Protein AF-A0A6A5E2K7-F1 (afdb_monomer_lite)

pLDDT: mean 71.29, std 20.76, range [23.67, 93.12]

Secondary structure (DSSP, 8-state):
---GGGS-HHHHHHHHHHTTPPPPPHHHHHHHHHHHHHHHHHHHHHHHHHT------------------------S------TT-EEEETT---EEEEE-SSGGG--EEEETTEEEEEEPPSEE-SSEEEEEPPP--TT--EEEEEEEETTEEEEEEEEEEEPPPEEEEEEEEEETTEEEEEEEEE---------

Foldseek 3Di:
DDDPLPDDLVVVQVVCVVVVHDRDDPVRNVVVNVVCVVCVVVVVVVVVVVVDDDDDDDDDDDDDDDDDDDDPDVDPPDPPPPPAEAEEALQWFDKDKDFDAQFQQFQFKAKQQGRVDTWGWPDDDGTITITTTDHHDPVAQKIWMWTDGPPDIHTDGIYGYFHDWDFPDWDWDDDPPDITIDTDTHGDPPPPDDD

Radius of gyration: 23.16 Å; chains: 1; bounding box: 44×47×68 Å

Structure (mmCIF, N/CA/C/O backbone):
data_AF-A0A6A5E2K7-F1
#
_entry.id   AF-A0A6A5E2K7-F1
#
loop_
_atom_site.group_PDB
_atom_site.id
_atom_site.type_symbol
_atom_site.label_atom_id
_atom_site.label_alt_id
_atom_site.label_comp_id
_atom_site.label_asym_id
_atom_site.label_entity_id
_atom_site.label_seq_id
_atom_site.pdbx_PDB_ins_code
_atom_site.Cartn_x
_atom_site.Cartn_y
_atom_site.Cartn_z
_atom_site.occupancy
_atom_site.B_iso_or_equiv
_atom_site.auth_seq_id
_atom_site.auth_comp_id
_atom_site.auth_asym_id
_atom_site.auth_atom_id
_atom_site.pdbx_PDB_model_num
ATOM 1 N N . MET A 1 1 ? -5.399 11.199 -29.918 1.00 39.41 1 MET A N 1
ATOM 2 C CA . MET A 1 1 ? -4.634 10.048 -30.450 1.00 39.41 1 MET A CA 1
ATOM 3 C C . MET A 1 1 ? -5.220 8.779 -29.854 1.00 39.41 1 MET A C 1
ATOM 5 O O . MET A 1 1 ? -5.421 8.764 -28.648 1.00 39.41 1 MET A O 1
ATOM 9 N N . LYS A 1 2 ? -5.536 7.756 -30.659 1.00 43.78 2 LYS A N 1
ATOM 10 C CA . LYS A 1 2 ? -5.924 6.441 -30.116 1.00 43.78 2 LYS A CA 1
ATOM 11 C C . LYS A 1 2 ? -4.685 5.774 -29.514 1.00 43.78 2 LYS A C 1
ATOM 13 O O . LYS A 1 2 ? -3.623 5.817 -30.135 1.00 43.78 2 LYS A O 1
ATOM 18 N N . ARG A 1 3 ? -4.799 5.221 -28.303 1.00 60.22 3 ARG A N 1
ATOM 19 C CA . ARG A 1 3 ? -3.687 4.522 -27.637 1.00 60.22 3 ARG A CA 1
ATOM 20 C C . ARG A 1 3 ? -3.415 3.202 -28.364 1.00 60.22 3 ARG A C 1
ATOM 22 O O . ARG A 1 3 ? -4.346 2.579 -28.858 1.00 60.22 3 ARG A O 1
ATOM 29 N N . ILE A 1 4 ? -2.153 2.768 -28.415 1.00 62.78 4 ILE A N 1
ATOM 30 C CA . ILE A 1 4 ? -1.720 1.536 -29.110 1.00 62.78 4 ILE A CA 1
ATOM 31 C C . ILE A 1 4 ? -2.549 0.302 -28.707 1.00 62.78 4 ILE A C 1
ATOM 33 O O . ILE A 1 4 ? -2.838 -0.542 -29.547 1.00 62.78 4 ILE A O 1
ATOM 37 N N . ALA A 1 5 ? -3.010 0.247 -27.454 1.00 59.53 5 ALA A N 1
ATOM 38 C CA . ALA A 1 5 ? -3.852 -0.828 -26.924 1.00 59.53 5 ALA A CA 1
ATOM 39 C C . ALA A 1 5 ? -5.283 -0.883 -27.503 1.00 59.53 5 ALA A C 1
ATOM 41 O O . ALA A 1 5 ? -6.001 -1.840 -27.241 1.00 59.53 5 ALA A O 1
ATOM 42 N N . GLU A 1 6 ? -5.721 0.137 -28.245 1.00 67.56 6 GLU A N 1
ATOM 43 C CA . GLU A 1 6 ? -7.072 0.236 -28.820 1.00 67.56 6 GLU A CA 1
ATOM 44 C C . GLU A 1 6 ? -7.086 0.018 -30.343 1.00 67.56 6 G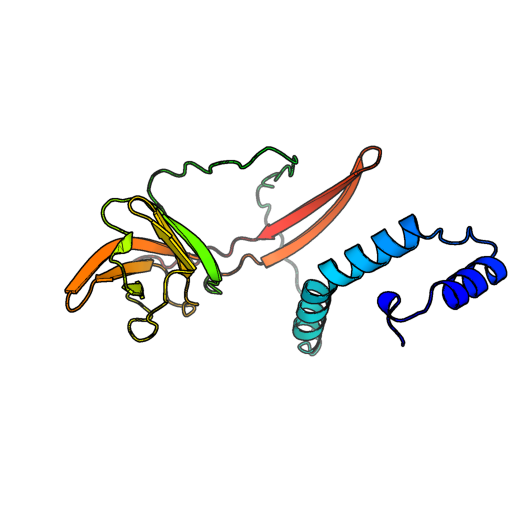LU A C 1
ATOM 46 O O . GLU A 1 6 ? -8.149 0.058 -30.964 1.00 67.56 6 GLU A O 1
ATOM 51 N N . ILE A 1 7 ? -5.918 -0.188 -30.964 1.00 76.56 7 ILE A N 1
ATOM 52 C CA . ILE A 1 7 ? -5.794 -0.396 -32.410 1.00 76.56 7 ILE A CA 1
ATOM 53 C C . ILE A 1 7 ? -5.827 -1.907 -32.691 1.00 76.56 7 ILE A C 1
ATOM 55 O O . ILE A 1 7 ? -4.983 -2.645 -32.168 1.00 76.56 7 ILE A O 1
ATOM 59 N N . PRO A 1 8 ? -6.773 -2.402 -33.511 1.00 79.25 8 PRO A N 1
ATOM 60 C CA . PRO A 1 8 ? -6.835 -3.817 -33.849 1.00 79.25 8 PRO A CA 1
ATOM 61 C C . PRO A 1 8 ? -5.575 -4.251 -34.610 1.00 79.25 8 PRO A C 1
ATOM 63 O O . PRO A 1 8 ? -5.049 -3.514 -35.449 1.00 79.25 8 PRO A O 1
ATOM 66 N N . MET A 1 9 ? -5.096 -5.470 -34.338 1.00 80.50 9 MET A N 1
ATOM 67 C CA . MET A 1 9 ? -3.840 -6.005 -34.890 1.00 80.50 9 MET A CA 1
ATOM 68 C C . MET A 1 9 ? -3.749 -5.878 -36.421 1.00 80.50 9 MET A C 1
ATOM 70 O O . MET A 1 9 ? -2.678 -5.596 -36.954 1.00 80.50 9 MET A O 1
ATOM 74 N N . SER A 1 10 ? -4.867 -6.031 -37.136 1.00 81.88 10 SER A N 1
ATOM 75 C CA . SER A 1 10 ? -4.940 -5.880 -38.595 1.00 81.88 10 SER A CA 1
ATOM 76 C C . SER A 1 10 ? -4.569 -4.474 -39.075 1.00 81.88 10 SER A C 1
ATOM 78 O O . SER A 1 10 ? -3.850 -4.332 -40.064 1.00 81.88 10 SER A O 1
ATOM 80 N N . GLU A 1 11 ? -5.008 -3.427 -38.374 1.00 85.06 11 GLU A N 1
ATOM 81 C CA . GLU A 1 11 ? -4.654 -2.039 -38.693 1.00 85.06 11 GLU A CA 1
ATOM 82 C C . GLU A 1 11 ? -3.186 -1.760 -38.362 1.00 85.06 11 GLU A C 1
ATOM 84 O O . GLU A 1 11 ? -2.474 -1.139 -39.154 1.00 85.06 11 GLU A O 1
ATOM 89 N N . MET A 1 12 ? -2.701 -2.288 -37.238 1.00 81.12 12 MET A N 1
ATOM 90 C CA . MET A 1 12 ? -1.312 -2.112 -36.821 1.00 81.12 12 MET A CA 1
ATOM 91 C C . MET A 1 12 ? -0.338 -2.815 -37.777 1.00 81.12 12 MET A C 1
ATOM 93 O O . MET A 1 12 ? 0.629 -2.207 -38.225 1.00 81.12 12 MET A O 1
ATOM 97 N N . ASN A 1 13 ? -0.650 -4.038 -38.210 1.00 83.62 13 ASN A N 1
ATOM 98 C CA . ASN A 1 13 ? 0.135 -4.762 -39.212 1.00 83.62 13 ASN A CA 1
ATOM 99 C C . ASN A 1 13 ? 0.050 -4.126 -40.609 1.00 83.62 13 ASN A C 1
ATOM 101 O O . ASN A 1 13 ? 1.020 -4.161 -41.370 1.00 83.62 13 ASN A O 1
ATOM 105 N N . THR A 1 14 ? -1.066 -3.467 -40.936 1.00 87.75 14 THR A N 1
ATOM 106 C CA . THR A 1 14 ? -1.177 -2.659 -42.162 1.00 87.75 14 THR A CA 1
ATOM 107 C C . THR A 1 14 ? -0.205 -1.475 -42.130 1.00 87.75 14 THR A C 1
ATOM 109 O O . THR A 1 14 ? 0.454 -1.186 -43.133 1.00 87.75 14 THR A O 1
ATOM 112 N N . LEU A 1 15 ? -0.060 -0.811 -40.978 1.00 84.62 15 LEU A N 1
ATOM 113 C CA . LEU A 1 15 ? 0.938 0.244 -40.783 1.00 84.62 15 LEU A CA 1
ATOM 114 C C . LEU A 1 15 ? 2.364 -0.314 -40.824 1.00 84.62 15 LEU A C 1
ATOM 116 O O . LEU A 1 15 ? 3.206 0.262 -41.509 1.00 84.62 15 LEU A O 1
ATOM 120 N N . CYS A 1 16 ? 2.622 -1.455 -40.179 1.00 81.81 16 CYS A N 1
ATOM 121 C CA . CYS A 1 16 ? 3.925 -2.123 -40.220 1.00 81.81 16 CYS A CA 1
ATOM 122 C C . CYS A 1 16 ? 4.366 -2.416 -41.657 1.00 81.81 16 CYS A C 1
ATOM 124 O O . CYS A 1 16 ? 5.487 -2.095 -42.042 1.00 81.81 16 CYS A O 1
ATOM 126 N N . THR A 1 17 ? 3.450 -2.932 -42.477 1.00 87.25 17 THR A N 1
ATOM 127 C CA . THR A 1 17 ? 3.715 -3.234 -43.889 1.00 87.25 17 THR A CA 1
ATOM 128 C C . THR A 1 17 ? 4.012 -1.966 -44.696 1.00 87.25 17 THR A C 1
ATOM 130 O O . THR A 1 17 ? 4.948 -1.954 -45.490 1.00 87.25 17 THR A O 1
ATOM 133 N N . LYS A 1 18 ? 3.275 -0.868 -44.463 1.00 87.75 18 LYS A N 1
ATOM 134 C CA . LYS A 1 18 ? 3.538 0.435 -45.110 1.00 87.75 18 LYS A CA 1
ATOM 135 C C . LYS A 1 18 ? 4.871 1.057 -44.697 1.00 87.75 18 LYS A C 1
ATOM 137 O O . LYS A 1 18 ? 5.479 1.762 -45.494 1.00 87.75 18 LYS A O 1
ATOM 142 N N . LEU A 1 19 ? 5.303 0.811 -43.464 1.00 87.31 19 LEU A N 1
ATOM 143 C CA . LEU A 1 19 ? 6.558 1.314 -42.905 1.00 87.31 19 LEU A CA 1
ATOM 144 C C . LEU A 1 19 ? 7.743 0.364 -43.152 1.00 87.31 19 LEU A C 1
ATOM 146 O O . LEU A 1 19 ? 8.859 0.676 -42.750 1.00 87.31 19 LEU A O 1
ATOM 150 N N . GLY A 1 20 ? 7.518 -0.783 -43.806 1.00 86.69 20 GLY A N 1
ATOM 151 C CA . GLY A 1 20 ? 8.557 -1.775 -44.095 1.00 86.69 20 GLY A CA 1
ATOM 152 C C . GLY A 1 20 ? 9.094 -2.504 -42.858 1.00 86.69 20 GLY A C 1
ATOM 153 O O . GLY A 1 20 ? 10.187 -3.062 -42.904 1.00 86.69 20 GLY A O 1
ATOM 154 N N . VAL A 1 21 ? 8.349 -2.502 -41.751 1.00 85.06 21 VAL A N 1
ATOM 155 C CA . VAL A 1 21 ? 8.733 -3.161 -40.496 1.00 85.06 21 VAL A CA 1
ATOM 156 C C . VAL A 1 21 ? 7.972 -4.470 -40.303 1.00 85.06 21 VAL A C 1
ATOM 158 O O . VAL A 1 21 ? 6.890 -4.690 -40.850 1.00 85.06 21 VAL A O 1
ATOM 161 N N . LYS A 1 22 ? 8.561 -5.375 -39.519 1.00 87.38 22 LYS A N 1
ATOM 162 C CA . LYS A 1 22 ? 8.014 -6.711 -39.273 1.00 87.38 22 LYS A CA 1
ATOM 163 C C . LYS A 1 22 ? 6.642 -6.617 -38.594 1.00 87.38 22 LYS A C 1
ATOM 165 O O . LYS A 1 22 ? 6.483 -5.895 -37.616 1.00 87.38 22 LYS A O 1
ATOM 170 N N . CYS A 1 23 ? 5.667 -7.351 -39.125 1.00 85.69 23 CYS A N 1
ATOM 171 C CA . CYS A 1 23 ? 4.321 -7.422 -38.561 1.00 85.69 23 CYS A CA 1
ATOM 172 C C . CYS A 1 23 ? 4.299 -8.236 -37.263 1.00 85.69 23 CYS A C 1
ATOM 174 O O . CYS A 1 23 ? 5.037 -9.216 -37.127 1.00 85.69 23 CYS A O 1
ATOM 176 N N . PHE A 1 24 ? 3.405 -7.848 -36.359 1.00 82.44 24 PHE A N 1
ATOM 177 C CA . PHE A 1 24 ? 3.136 -8.525 -35.100 1.00 82.44 24 PHE A CA 1
ATOM 178 C C . PHE A 1 24 ? 2.411 -9.851 -35.335 1.00 82.44 24 PHE A C 1
ATOM 180 O O . PHE A 1 24 ? 1.454 -9.928 -36.113 1.00 82.44 24 PHE A O 1
ATOM 187 N N . LYS A 1 25 ? 2.858 -10.890 -34.633 1.00 86.81 25 LYS A N 1
ATOM 188 C CA . LYS A 1 25 ? 2.177 -12.183 -34.505 1.00 86.81 25 LYS A CA 1
ATOM 189 C C . LYS A 1 25 ? 1.221 -12.169 -33.313 1.00 86.81 25 LYS A C 1
ATOM 191 O O . LYS A 1 25 ? 1.413 -11.384 -32.388 1.00 86.81 25 LYS A O 1
ATOM 196 N N . ASP A 1 26 ? 0.27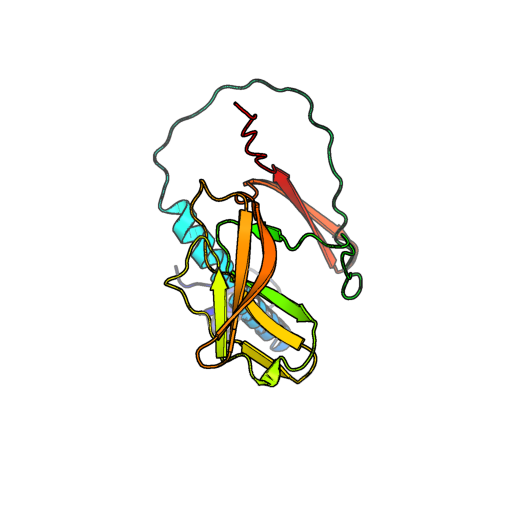8 -13.111 -33.266 1.00 80.50 26 ASP A N 1
ATOM 197 C CA . ASP A 1 26 ? -0.725 -13.192 -32.188 1.00 80.50 26 ASP A CA 1
ATOM 198 C C . ASP A 1 26 ? -0.106 -13.177 -30.782 1.00 80.50 26 ASP A C 1
ATOM 200 O O . ASP A 1 26 ? -0.560 -12.444 -29.910 1.00 80.50 26 ASP A O 1
ATOM 204 N N . LYS A 1 27 ? 0.990 -13.920 -30.567 1.00 76.56 27 LYS A N 1
ATOM 205 C CA . LYS A 1 27 ? 1.699 -13.930 -29.274 1.00 76.56 27 LYS A CA 1
ATOM 206 C C . LYS A 1 27 ? 2.321 -12.574 -28.929 1.00 76.56 27 LYS A C 1
ATOM 208 O O . LYS A 1 27 ? 2.236 -12.143 -27.789 1.00 76.56 27 LYS A O 1
ATOM 213 N N . GLU A 1 28 ? 2.934 -11.900 -29.900 1.00 80.94 28 GLU A N 1
ATOM 214 C CA . GLU A 1 28 ? 3.582 -10.594 -29.699 1.00 80.94 28 GLU A CA 1
ATOM 215 C C . GLU A 1 28 ? 2.537 -9.502 -29.430 1.00 80.94 28 GLU A C 1
ATOM 217 O O . GLU A 1 28 ? 2.739 -8.641 -28.576 1.00 80.94 28 GLU A O 1
ATOM 222 N N . TYR A 1 29 ? 1.391 -9.575 -30.113 1.00 79.19 29 TYR A N 1
ATOM 223 C CA . TYR A 1 29 ? 0.254 -8.691 -29.875 1.00 79.19 29 TYR A CA 1
ATOM 224 C C . TYR A 1 29 ? -0.369 -8.922 -28.493 1.00 79.19 29 TYR A C 1
ATOM 226 O O . TYR A 1 29 ? -0.676 -7.959 -27.793 1.00 79.19 29 TYR A O 1
ATOM 234 N N . GLN A 1 30 ? -0.486 -10.183 -28.063 1.00 77.62 30 GLN A N 1
ATOM 235 C CA . GLN A 1 30 ? -0.972 -10.534 -26.730 1.00 77.62 30 GLN A CA 1
ATOM 236 C C . GLN A 1 30 ? -0.056 -9.981 -25.628 1.00 77.62 30 GLN A C 1
ATOM 238 O O . GLN A 1 30 ? -0.541 -9.333 -24.701 1.00 77.62 30 GLN A O 1
ATOM 243 N N . PHE A 1 31 ? 1.264 -10.144 -25.770 1.00 78.69 31 PHE A N 1
ATOM 244 C CA . PHE A 1 31 ? 2.236 -9.555 -24.844 1.00 78.69 31 PHE A CA 1
ATOM 245 C C . PHE A 1 31 ? 2.141 -8.030 -24.795 1.00 78.69 31 PHE A C 1
ATOM 247 O O . PHE A 1 31 ? 2.141 -7.447 -23.714 1.00 78.69 31 PHE A O 1
ATOM 254 N N . LEU A 1 32 ? 2.023 -7.371 -25.951 1.00 77.88 32 LEU A N 1
ATOM 255 C CA . LEU A 1 32 ? 1.864 -5.919 -26.016 1.00 77.88 32 LEU A CA 1
ATOM 256 C C . LEU A 1 32 ? 0.579 -5.464 -25.310 1.00 77.88 32 LEU A C 1
ATOM 258 O O . LEU A 1 32 ? 0.584 -4.468 -24.589 1.00 77.88 32 LEU A O 1
ATOM 262 N N . HIS A 1 33 ? -0.516 -6.204 -25.483 1.00 74.00 33 HIS A N 1
ATOM 263 C CA . HIS A 1 33 ? -1.791 -5.909 -24.841 1.00 74.00 33 HIS A CA 1
ATOM 264 C C . HIS A 1 33 ? -1.721 -6.070 -23.314 1.00 74.00 33 HIS A C 1
ATOM 266 O O . HIS A 1 33 ? -2.202 -5.204 -22.576 1.00 74.00 33 HIS A O 1
ATOM 272 N N . GLU A 1 34 ? -1.092 -7.139 -22.824 1.00 76.50 34 GLU A N 1
ATOM 273 C CA . GLU A 1 34 ? -0.866 -7.367 -21.392 1.00 76.50 34 GLU A CA 1
ATOM 274 C C . GLU A 1 34 ? 0.056 -6.305 -20.792 1.00 76.50 34 GLU A C 1
ATOM 276 O O . GLU A 1 34 ? -0.289 -5.705 -19.775 1.00 76.50 34 GLU A O 1
ATOM 281 N N . TYR A 1 35 ? 1.154 -5.977 -21.475 1.00 74.44 35 TYR A N 1
ATOM 282 C CA . TYR A 1 35 ? 2.069 -4.909 -21.080 1.00 74.44 35 TYR A CA 1
ATOM 283 C C . TYR A 1 35 ? 1.354 -3.556 -20.986 1.00 74.44 35 TYR A C 1
ATOM 285 O O . TYR A 1 35 ? 1.428 -2.876 -19.964 1.00 74.44 35 TYR A O 1
ATOM 293 N N . CYS A 1 36 ? 0.584 -3.170 -22.008 1.00 71.50 36 CYS A N 1
ATOM 294 C CA . CYS A 1 36 ? -0.194 -1.933 -21.967 1.00 71.50 36 CYS A CA 1
ATOM 295 C C . CYS A 1 36 ? -1.257 -1.950 -20.861 1.00 71.50 36 CYS A C 1
ATOM 297 O O . CYS A 1 36 ? -1.554 -0.905 -20.287 1.00 71.50 36 CYS A O 1
ATOM 299 N N . THR A 1 37 ? -1.832 -3.111 -20.548 1.00 73.88 37 THR A N 1
ATOM 300 C CA . THR A 1 37 ? -2.814 -3.253 -19.466 1.00 73.88 37 THR A CA 1
ATOM 301 C C . THR A 1 37 ? -2.161 -3.095 -18.096 1.00 73.88 37 THR A C 1
ATOM 303 O O . THR A 1 37 ? -2.695 -2.372 -17.257 1.00 73.88 37 THR A O 1
ATOM 306 N N . ALA A 1 38 ? -0.981 -3.682 -17.899 1.00 70.62 38 ALA A N 1
ATOM 307 C CA . ALA A 1 38 ? -0.192 -3.542 -16.681 1.00 70.62 38 ALA A CA 1
ATOM 308 C C . ALA A 1 38 ? 0.343 -2.113 -16.486 1.00 70.62 38 ALA A C 1
ATOM 310 O O . ALA A 1 38 ? 0.413 -1.632 -15.360 1.00 70.62 38 ALA A O 1
ATOM 311 N N . MET A 1 39 ? 0.665 -1.408 -17.577 1.00 73.75 39 MET A N 1
ATOM 312 C CA . MET A 1 39 ? 1.204 -0.041 -17.542 1.00 73.75 39 MET A CA 1
ATOM 313 C C . MET A 1 39 ? 0.135 1.059 -17.434 1.00 73.75 39 MET A C 1
ATOM 315 O O . MET A 1 39 ? 0.457 2.183 -17.050 1.00 73.75 39 MET A O 1
ATOM 319 N N . LYS A 1 40 ? -1.143 0.767 -17.721 1.00 70.38 40 LYS A N 1
ATOM 320 C CA . LYS A 1 40 ? -2.257 1.737 -17.630 1.00 70.38 40 LYS A CA 1
ATOM 321 C C . LYS A 1 40 ? -2.331 2.506 -16.297 1.00 70.38 40 LYS A C 1
ATOM 323 O O . LYS A 1 40 ? -2.534 3.719 -16.360 1.00 70.38 40 LYS A O 1
ATOM 328 N N . PRO A 1 41 ? -2.170 1.877 -15.115 1.00 65.94 41 PRO A N 1
ATOM 329 C CA . PRO A 1 41 ? -2.197 2.584 -13.834 1.00 65.94 41 PRO A CA 1
ATOM 330 C C . PRO A 1 41 ? -1.046 3.587 -13.693 1.00 65.94 41 PRO A C 1
ATOM 332 O O . PRO A 1 41 ? -1.257 4.694 -13.206 1.00 65.94 41 PRO A O 1
ATOM 335 N N . LEU A 1 42 ? 0.150 3.229 -14.176 1.00 61.03 42 LEU A N 1
ATOM 336 C CA . LEU A 1 42 ? 1.332 4.094 -14.146 1.00 61.03 42 LEU A CA 1
ATOM 337 C C . LEU A 1 42 ? 1.182 5.285 -15.096 1.00 61.03 42 LEU A C 1
ATOM 339 O O . LEU A 1 42 ? 1.509 6.407 -14.725 1.00 61.03 42 LEU A O 1
ATOM 343 N N . THR A 1 43 ? 0.630 5.076 -16.295 1.00 62.31 43 THR A N 1
ATOM 344 C CA . THR A 1 43 ? 0.331 6.180 -17.223 1.00 62.31 43 THR A CA 1
ATOM 345 C C . THR A 1 43 ? -0.737 7.118 -16.661 1.00 62.31 43 THR A C 1
ATOM 347 O O . THR A 1 43 ? -0.591 8.329 -16.766 1.00 62.31 43 THR A O 1
ATOM 350 N N . ALA A 1 44 ? -1.781 6.583 -16.019 1.00 66.69 44 ALA A N 1
ATOM 351 C CA . ALA A 1 44 ? -2.808 7.401 -15.375 1.00 66.69 44 ALA A CA 1
ATOM 352 C C . ALA A 1 44 ? -2.239 8.231 -14.212 1.00 66.69 44 ALA A C 1
ATOM 354 O O . ALA A 1 44 ? -2.585 9.400 -14.069 1.00 66.69 44 ALA A O 1
ATOM 355 N N . ALA A 1 45 ? -1.340 7.652 -13.412 1.00 56.72 45 ALA A N 1
ATOM 356 C CA . ALA A 1 45 ? -0.625 8.386 -12.374 1.00 56.72 45 ALA A CA 1
ATOM 357 C C . ALA A 1 45 ? 0.253 9.499 -12.972 1.00 56.72 45 ALA A C 1
ATOM 359 O O . ALA A 1 45 ? 0.236 10.622 -12.475 1.00 56.72 45 ALA A O 1
ATOM 360 N N . LEU A 1 46 ? 0.958 9.221 -14.073 1.00 58.88 46 LEU A N 1
ATOM 361 C CA . LEU A 1 46 ? 1.800 10.205 -14.753 1.00 58.88 46 LEU A CA 1
ATOM 362 C C . LEU A 1 46 ? 0.985 11.378 -15.324 1.00 58.88 46 LEU A C 1
ATOM 364 O O . LEU A 1 46 ? 1.382 12.523 -15.141 1.00 58.88 46 LEU A O 1
ATOM 368 N N . ASP A 1 47 ? -0.174 11.114 -15.936 1.00 54.84 47 ASP A N 1
ATOM 369 C CA . ASP A 1 47 ? -1.079 12.156 -16.447 1.00 54.84 47 ASP A CA 1
ATOM 370 C C . ASP A 1 47 ? -1.608 13.060 -15.313 1.00 54.84 47 ASP A C 1
ATOM 372 O O . ASP A 1 47 ? -1.714 14.276 -15.481 1.00 54.84 47 ASP A O 1
ATOM 376 N N . ILE A 1 48 ? -1.899 12.493 -14.134 1.00 63.84 48 ILE A N 1
ATOM 377 C CA . ILE A 1 48 ? -2.332 13.254 -12.947 1.00 63.84 48 ILE A CA 1
ATOM 378 C C . ILE A 1 48 ? -1.205 14.159 -12.434 1.00 63.84 48 ILE A C 1
ATOM 380 O O . ILE A 1 48 ? -1.458 15.308 -12.070 1.00 63.84 48 ILE A O 1
ATOM 384 N N . LEU A 1 49 ? 0.035 13.663 -12.436 1.00 49.38 49 LEU A N 1
ATOM 385 C CA . LEU A 1 49 ? 1.215 14.420 -12.009 1.00 49.38 49 LEU A CA 1
ATOM 386 C C . LEU A 1 49 ? 1.590 15.517 -13.018 1.00 49.38 49 LEU A C 1
ATOM 388 O O . LEU A 1 49 ? 1.988 16.611 -12.629 1.00 49.38 49 LEU A O 1
ATOM 392 N N . GLN A 1 50 ? 1.420 15.260 -14.316 1.00 49.62 50 GLN A N 1
ATOM 393 C CA . GLN A 1 50 ? 1.742 16.214 -15.381 1.00 49.62 50 GLN A CA 1
ATOM 394 C C . GLN A 1 50 ? 0.665 17.289 -15.589 1.00 49.62 50 GLN A C 1
ATOM 396 O O . GLN A 1 50 ? 0.970 18.359 -16.115 1.00 49.62 50 GLN A O 1
ATOM 401 N N . ALA A 1 51 ? -0.569 17.067 -15.126 1.00 45.94 51 ALA A N 1
ATOM 402 C CA . ALA A 1 51 ? -1.624 18.083 -15.124 1.00 45.94 51 ALA A CA 1
ATOM 403 C C . ALA A 1 51 ? -1.365 19.253 -14.144 1.00 45.94 51 ALA A C 1
ATOM 405 O O . ALA A 1 51 ? -2.125 20.222 -14.142 1.00 45.94 51 ALA A O 1
ATOM 406 N N . GLN A 1 52 ? -0.298 19.201 -13.336 1.00 43.88 52 GLN A N 1
ATOM 407 C CA . GLN A 1 52 ? 0.091 20.263 -12.405 1.00 43.88 52 GLN A CA 1
ATOM 408 C C . GLN A 1 52 ? 1.532 20.725 -12.648 1.00 43.88 52 GLN A C 1
ATOM 410 O O . GLN A 1 52 ? 2.452 20.373 -11.919 1.00 43.88 52 GLN A O 1
ATOM 415 N N . SER A 1 53 ? 1.749 21.568 -13.655 1.00 33.38 53 SER A N 1
ATOM 416 C CA . SER A 1 53 ? 2.910 22.464 -13.633 1.00 33.38 53 SER A CA 1
ATOM 417 C C . SER A 1 53 ? 2.625 23.769 -14.378 1.00 33.38 53 SER A C 1
ATOM 419 O O . SER A 1 53 ? 2.369 23.757 -15.581 1.00 33.38 53 SER A O 1
ATOM 421 N N . PRO A 1 54 ? 2.701 24.926 -13.699 1.00 36.59 54 PRO A N 1
ATOM 422 C CA . PRO A 1 54 ? 3.179 26.148 -14.303 1.00 36.59 54 PRO A CA 1
ATOM 423 C C . PRO A 1 54 ? 4.693 26.277 -14.086 1.00 36.59 54 PRO A C 1
ATOM 425 O O . PRO A 1 54 ? 5.228 26.080 -12.999 1.00 36.59 54 PRO A O 1
ATOM 428 N N . THR A 1 55 ? 5.344 26.630 -15.184 1.00 38.81 55 THR A N 1
ATOM 429 C CA . THR A 1 55 ? 6.743 26.979 -15.426 1.00 38.81 55 THR A CA 1
ATOM 430 C C . THR A 1 55 ? 7.418 27.845 -14.351 1.00 38.81 55 THR A C 1
ATOM 432 O O . THR A 1 55 ? 6.949 28.947 -14.078 1.00 38.81 55 THR A O 1
ATOM 435 N N . SER A 1 56 ? 8.613 27.447 -13.896 1.00 33.00 56 SER A N 1
ATOM 436 C CA . SER A 1 56 ? 9.775 28.342 -13.718 1.00 33.00 56 SER A CA 1
ATOM 437 C C . SER A 1 56 ? 11.064 27.560 -13.405 1.00 33.00 56 SER A C 1
ATOM 439 O O . SER A 1 56 ? 11.046 26.476 -12.835 1.00 33.00 56 SER A O 1
ATOM 441 N N . VAL A 1 57 ? 12.185 28.103 -13.881 1.00 32.66 57 VAL A N 1
ATOM 442 C CA . VAL A 1 57 ? 13.540 27.515 -13.974 1.00 32.66 57 VAL A CA 1
ATOM 443 C C . VAL A 1 57 ? 14.504 28.313 -13.047 1.00 32.66 57 VAL A C 1
ATOM 445 O O . VAL A 1 57 ? 14.080 29.336 -12.513 1.00 32.66 57 VAL A O 1
ATOM 448 N N . PRO A 1 58 ? 15.818 28.001 -12.963 1.00 48.34 58 PRO A N 1
ATOM 449 C CA . PRO A 1 58 ? 16.526 27.153 -11.987 1.00 48.34 58 PRO A CA 1
ATOM 450 C C . PRO A 1 58 ? 17.423 27.954 -11.001 1.00 48.34 58 PRO A C 1
ATOM 452 O O . PRO A 1 58 ? 17.636 29.143 -11.206 1.00 48.34 58 PRO A O 1
ATOM 455 N N . THR A 1 59 ? 18.069 27.317 -10.008 1.00 23.67 59 THR A N 1
ATOM 456 C CA . THR A 1 59 ? 19.472 27.627 -9.613 1.00 23.67 59 THR A CA 1
ATOM 457 C C . THR A 1 59 ? 20.099 26.482 -8.809 1.00 23.67 59 THR A C 1
ATOM 459 O O . THR A 1 59 ? 19.534 25.965 -7.854 1.00 23.67 59 THR A O 1
ATOM 462 N N . THR A 1 60 ? 21.299 26.128 -9.256 1.00 36.19 60 THR A N 1
ATOM 463 C CA . THR A 1 60 ? 22.256 25.123 -8.794 1.00 36.19 60 THR A CA 1
ATOM 464 C C . THR A 1 60 ? 22.880 25.440 -7.430 1.00 36.19 60 THR A C 1
ATOM 466 O O . THR A 1 60 ? 23.373 26.547 -7.234 1.00 36.19 60 THR A O 1
ATOM 469 N N . SER A 1 61 ? 23.059 24.430 -6.577 1.00 26.94 61 SER A N 1
ATOM 470 C CA . SER A 1 61 ? 24.327 24.222 -5.860 1.00 26.94 61 SER A CA 1
ATOM 471 C C . SER A 1 61 ? 24.462 22.755 -5.451 1.00 26.94 61 SER A C 1
ATOM 473 O O . SER A 1 61 ? 23.637 22.189 -4.743 1.00 26.94 61 SER A O 1
ATOM 475 N N . ALA A 1 62 ? 25.503 22.122 -5.985 1.00 34.06 62 ALA A N 1
ATOM 476 C CA . ALA A 1 62 ? 25.855 20.741 -5.721 1.00 34.06 62 ALA A CA 1
ATOM 477 C C . ALA A 1 62 ? 26.545 20.618 -4.358 1.00 34.06 62 ALA A C 1
ATOM 479 O O . ALA A 1 62 ? 27.493 21.353 -4.078 1.00 34.06 62 ALA A O 1
ATOM 480 N N . SER A 1 63 ? 26.151 19.623 -3.569 1.00 32.78 63 SER A N 1
ATOM 481 C CA . SER A 1 63 ? 27.053 18.988 -2.614 1.00 32.78 63 SER A CA 1
ATOM 482 C C . SER A 1 63 ? 26.887 17.476 -2.700 1.00 32.78 63 SER A C 1
ATOM 484 O O . SER A 1 63 ? 25.794 16.936 -2.572 1.00 32.78 63 SER A O 1
ATOM 486 N N . GLN A 1 64 ? 28.021 16.855 -2.985 1.00 39.53 64 GLN A N 1
ATOM 487 C CA . GLN A 1 64 ? 28.338 15.444 -3.134 1.00 39.53 64 GLN A CA 1
ATOM 488 C C . GLN A 1 64 ? 27.632 14.560 -2.086 1.00 39.53 64 GLN A C 1
ATOM 490 O O . GLN A 1 64 ? 27.980 14.603 -0.910 1.00 39.53 64 GLN A O 1
ATOM 495 N N . GLY A 1 65 ? 26.639 13.783 -2.529 1.00 33.22 65 GLY A N 1
ATOM 496 C CA . GLY A 1 65 ? 25.939 12.769 -1.739 1.00 33.22 65 GLY A CA 1
ATOM 497 C C . GLY A 1 65 ? 26.298 11.372 -2.241 1.00 33.22 65 GLY A C 1
ATOM 498 O O . GLY A 1 65 ? 26.319 11.123 -3.445 1.00 33.22 65 GLY A O 1
ATOM 499 N N . GLU A 1 66 ? 26.651 10.508 -1.302 1.00 43.25 66 GLU A N 1
ATOM 500 C CA . GLU A 1 66 ? 27.014 9.101 -1.463 1.00 43.25 66 GLU A CA 1
ATOM 501 C C . GLU A 1 66 ? 25.945 8.341 -2.272 1.00 43.25 66 GLU A C 1
ATOM 503 O O . GLU A 1 66 ? 24.748 8.474 -2.026 1.00 43.25 66 GLU A O 1
ATOM 508 N N . MET A 1 67 ? 26.368 7.622 -3.315 1.00 34.25 67 MET A N 1
ATOM 509 C CA . MET A 1 67 ? 25.465 6.922 -4.231 1.00 34.25 67 MET A CA 1
ATOM 510 C C . MET A 1 67 ? 25.147 5.534 -3.668 1.00 34.25 67 MET A C 1
ATOM 512 O O . MET A 1 67 ? 25.957 4.622 -3.831 1.00 34.25 67 MET A O 1
ATOM 516 N N . ASP A 1 68 ? 23.973 5.350 -3.066 1.00 39.34 68 ASP A N 1
ATOM 517 C CA . ASP A 1 68 ? 23.503 4.008 -2.711 1.00 39.34 68 ASP A CA 1
ATOM 518 C C . ASP A 1 68 ? 23.058 3.249 -3.972 1.00 39.34 68 ASP A C 1
ATOM 520 O O . ASP A 1 68 ? 22.153 3.648 -4.713 1.00 39.34 68 ASP A O 1
ATOM 524 N N . PHE A 1 69 ? 23.763 2.154 -4.260 1.00 29.48 69 PHE A N 1
ATOM 525 C CA . PHE A 1 69 ? 23.552 1.307 -5.430 1.00 29.48 69 PHE A CA 1
ATOM 526 C C . PHE A 1 69 ? 22.488 0.248 -5.128 1.00 29.48 69 PHE A C 1
ATOM 528 O O . PHE A 1 69 ? 22.779 -0.773 -4.510 1.00 29.48 69 PHE A O 1
ATOM 535 N N . PHE A 1 70 ? 21.261 0.451 -5.611 1.00 34.78 70 PHE A N 1
ATOM 536 C CA . PHE A 1 70 ? 20.236 -0.592 -5.572 1.00 34.78 70 PHE A CA 1
ATOM 537 C C . PHE A 1 70 ? 20.364 -1.507 -6.799 1.00 34.78 70 PHE A C 1
ATOM 539 O O . PHE A 1 70 ? 20.129 -1.115 -7.951 1.00 34.78 70 PHE A O 1
ATOM 546 N N . THR A 1 71 ? 20.763 -2.755 -6.562 1.00 25.75 71 THR A N 1
ATOM 547 C CA . THR A 1 71 ? 20.704 -3.826 -7.561 1.00 25.75 71 THR A CA 1
ATOM 548 C C . THR A 1 71 ? 19.352 -4.505 -7.448 1.00 25.75 71 THR A C 1
ATOM 550 O O . THR A 1 71 ? 19.097 -5.209 -6.483 1.00 25.75 71 THR A O 1
ATOM 553 N N . PHE A 1 72 ? 18.479 -4.301 -8.433 1.00 31.88 72 PHE A N 1
ATOM 554 C CA . PHE A 1 72 ? 17.339 -5.190 -8.628 1.00 31.88 72 PHE A CA 1
ATOM 555 C C . PHE A 1 72 ? 17.834 -6.426 -9.372 1.00 31.88 72 PHE A C 1
ATOM 557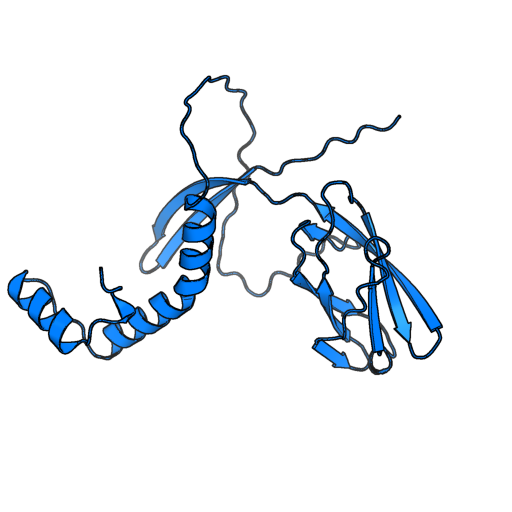 O O . PHE A 1 72 ? 17.879 -6.446 -10.603 1.00 31.88 72 PHE A O 1
ATOM 564 N N . GLU A 1 73 ? 18.270 -7.421 -8.611 1.00 29.09 73 GLU A N 1
ATOM 565 C CA . GLU A 1 73 ? 18.221 -8.802 -9.070 1.00 29.09 73 GLU A CA 1
ATOM 566 C C . GLU A 1 73 ? 16.795 -9.311 -8.823 1.00 29.09 73 GLU A C 1
ATOM 568 O O . GLU A 1 73 ? 16.146 -8.928 -7.847 1.00 29.09 73 GLU A O 1
ATOM 573 N N . ALA A 1 74 ? 16.260 -10.120 -9.738 1.00 35.09 74 ALA A N 1
ATOM 574 C CA . ALA A 1 74 ? 15.025 -10.855 -9.492 1.00 35.09 74 ALA A CA 1
ATOM 575 C C . ALA A 1 74 ? 15.335 -11.995 -8.506 1.00 35.09 74 ALA A C 1
ATOM 577 O O . ALA A 1 74 ? 15.404 -13.160 -8.887 1.00 35.09 74 ALA A O 1
ATOM 578 N N . GLU A 1 75 ? 15.601 -11.629 -7.256 1.00 36.34 75 GLU A N 1
ATOM 579 C CA . GLU A 1 75 ? 15.856 -12.543 -6.147 1.00 36.34 75 GLU A CA 1
ATOM 580 C C . GLU A 1 75 ? 14.518 -12.924 -5.478 1.00 36.34 75 GLU A C 1
ATOM 582 O O . GLU A 1 75 ? 13.553 -12.148 -5.501 1.00 36.34 75 GLU A O 1
ATOM 587 N N . PRO A 1 76 ? 14.402 -14.153 -4.949 1.00 31.89 76 PRO A N 1
ATOM 588 C CA . PRO A 1 76 ? 13.147 -14.703 -4.452 1.00 31.89 76 PRO A CA 1
ATOM 589 C C . PRO A 1 76 ? 12.745 -13.995 -3.157 1.00 31.89 76 PRO A C 1
ATOM 591 O O . PRO A 1 76 ? 13.590 -13.858 -2.288 1.00 31.89 76 PRO A O 1
ATOM 594 N N . GLU A 1 77 ? 11.474 -13.581 -3.038 1.00 37.44 77 GLU A N 1
ATOM 595 C CA . GLU A 1 77 ? 10.818 -13.048 -1.823 1.00 37.44 77 GLU A CA 1
ATOM 596 C C . GLU A 1 77 ? 11.780 -12.704 -0.667 1.00 37.44 77 GLU A C 1
ATOM 598 O O . GLU A 1 77 ? 11.827 -13.396 0.352 1.00 37.44 77 GLU A O 1
ATOM 603 N N . GLU A 1 78 ? 12.574 -11.641 -0.835 1.00 31.34 78 GLU A N 1
ATOM 604 C CA . GLU A 1 78 ? 13.482 -11.192 0.214 1.00 31.34 78 GLU A CA 1
ATOM 605 C C . GLU A 1 78 ? 12.650 -10.754 1.424 1.00 31.34 78 GLU A C 1
ATOM 607 O O . GLU A 1 78 ? 11.932 -9.748 1.426 1.00 31.34 78 GLU A O 1
ATOM 612 N N . THR A 1 79 ? 12.726 -11.570 2.471 1.00 34.66 79 THR A N 1
ATOM 613 C CA . THR A 1 79 ? 12.266 -11.231 3.810 1.00 34.66 79 THR A CA 1
ATOM 614 C C . THR A 1 79 ? 13.253 -10.210 4.360 1.00 34.66 79 THR A C 1
ATOM 616 O O . THR A 1 79 ? 14.302 -10.577 4.883 1.00 34.66 79 THR A O 1
ATOM 619 N N . TYR A 1 80 ? 12.944 -8.921 4.215 1.00 32.47 80 TYR A N 1
ATOM 620 C CA . TYR A 1 80 ? 13.704 -7.860 4.871 1.00 32.47 80 TYR A CA 1
ATOM 621 C C . TYR A 1 80 ? 13.565 -7.995 6.394 1.00 32.47 80 TYR A C 1
ATOM 623 O O . TYR A 1 80 ? 12.605 -7.510 6.994 1.00 32.47 80 TYR A O 1
ATOM 631 N N . SER A 1 81 ? 14.534 -8.655 7.024 1.00 28.55 81 SER A N 1
ATOM 632 C CA . SER A 1 81 ? 14.713 -8.662 8.475 1.00 28.55 81 SER A CA 1
ATOM 633 C C . SER A 1 81 ? 15.369 -7.351 8.920 1.00 28.55 81 SER A C 1
ATOM 635 O O . SER A 1 81 ? 16.563 -7.301 9.198 1.00 28.55 81 SER A O 1
ATOM 637 N N . ALA A 1 82 ? 14.576 -6.280 8.990 1.00 32.38 82 ALA A N 1
ATOM 638 C CA . ALA A 1 82 ? 14.776 -5.231 9.987 1.00 32.38 82 ALA A CA 1
ATOM 639 C C . ALA A 1 82 ? 13.904 -5.627 11.180 1.00 32.38 82 ALA A C 1
ATOM 641 O O . ALA A 1 82 ? 12.694 -5.407 11.202 1.00 32.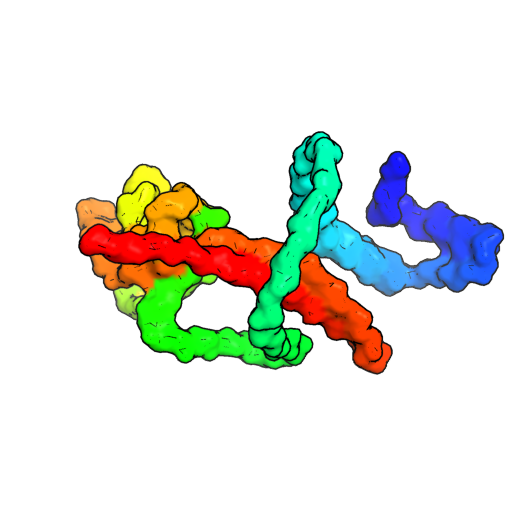38 82 ALA A O 1
ATOM 642 N N . GLU A 1 83 ? 14.496 -6.359 12.111 1.00 37.41 83 GLU A N 1
ATOM 643 C CA . GLU A 1 83 ? 13.790 -6.936 13.245 1.00 37.41 83 GLU A CA 1
ATOM 644 C C . GLU A 1 83 ? 13.131 -5.802 14.062 1.00 37.41 83 GLU A C 1
ATOM 646 O O . GLU A 1 83 ? 13.820 -4.979 14.656 1.00 37.41 83 GLU A O 1
ATOM 651 N N . ASN A 1 84 ? 11.790 -5.775 14.062 1.00 47.59 84 ASN A N 1
ATOM 652 C CA . ASN A 1 84 ? 10.859 -4.965 14.872 1.00 47.59 84 ASN A CA 1
ATOM 653 C C . ASN A 1 84 ? 10.336 -3.601 14.383 1.00 47.59 84 ASN A C 1
ATOM 655 O O . ASN A 1 84 ? 9.438 -3.081 15.048 1.00 47.59 84 ASN A O 1
ATOM 659 N N . GLU A 1 85 ? 10.747 -3.044 13.242 1.00 53.97 85 GLU A N 1
ATOM 660 C CA . GLU A 1 85 ? 10.171 -1.767 12.771 1.00 53.97 85 GLU A CA 1
ATOM 661 C C . GLU A 1 85 ? 9.309 -1.944 11.520 1.00 53.97 85 GLU A C 1
ATOM 663 O O . GLU A 1 85 ? 9.785 -2.047 10.389 1.00 53.97 85 GLU A O 1
ATOM 668 N N . VAL A 1 86 ? 7.989 -1.971 11.726 1.00 72.06 86 VAL A N 1
ATOM 669 C CA . VAL A 1 86 ? 7.031 -1.917 10.622 1.00 72.06 86 VAL A CA 1
ATOM 670 C C . VAL A 1 86 ? 7.002 -0.479 10.103 1.00 72.06 86 VAL A C 1
ATOM 672 O O . VAL A 1 86 ? 6.644 0.442 10.836 1.00 72.06 86 VAL A O 1
ATOM 675 N N . MET A 1 87 ? 7.364 -0.287 8.836 1.00 81.81 87 MET A N 1
ATOM 676 C CA . MET A 1 87 ? 7.391 1.031 8.198 1.00 81.81 87 MET A CA 1
ATOM 677 C C . MET A 1 87 ? 6.414 1.139 7.027 1.00 81.81 87 MET A C 1
ATOM 679 O O . MET A 1 87 ? 6.096 0.143 6.371 1.00 81.81 87 MET A O 1
ATOM 683 N N . ASP A 1 88 ? 5.984 2.355 6.718 1.00 85.44 88 ASP A N 1
ATOM 684 C CA . ASP A 1 88 ? 5.251 2.692 5.499 1.00 85.44 88 ASP A CA 1
ATOM 685 C C . ASP A 1 88 ? 5.554 4.115 5.031 1.00 85.44 88 ASP A C 1
ATOM 687 O O . ASP A 1 88 ? 6.264 4.856 5.706 1.00 85.44 88 ASP A O 1
ATOM 691 N N . TYR A 1 89 ? 4.997 4.500 3.887 1.00 87.44 89 TYR A N 1
ATOM 692 C CA . TYR A 1 89 ? 4.946 5.882 3.441 1.00 87.44 89 TYR A CA 1
ATOM 693 C C . TYR A 1 89 ? 3.637 6.557 3.847 1.00 87.44 89 TYR A C 1
ATOM 695 O O . TYR A 1 89 ? 2.620 5.889 4.029 1.00 87.44 89 TYR A O 1
ATOM 703 N N . LEU A 1 90 ? 3.640 7.888 3.939 1.00 88.00 90 LEU A N 1
ATOM 704 C CA . LEU A 1 90 ? 2.458 8.700 4.258 1.00 88.00 90 LEU A CA 1
ATOM 705 C C . LEU A 1 90 ? 1.243 8.368 3.376 1.00 88.00 90 LEU A C 1
ATOM 707 O O . LEU A 1 90 ? 0.114 8.350 3.855 1.00 88.00 90 LEU A O 1
ATOM 711 N N . SER A 1 91 ? 1.454 8.029 2.104 1.00 88.12 91 SER A N 1
ATOM 712 C CA . SER A 1 91 ? 0.392 7.585 1.192 1.00 88.12 91 SER A CA 1
ATOM 713 C C . SER A 1 91 ? -0.362 6.320 1.635 1.00 88.12 91 SER A C 1
ATOM 715 O O . SER A 1 91 ? -1.484 6.086 1.162 1.00 88.12 91 SER A O 1
ATOM 717 N N . GLY A 1 92 ? 0.220 5.523 2.534 1.00 88.81 92 GLY A N 1
ATOM 718 C CA . GLY A 1 92 ? -0.337 4.278 3.041 1.00 88.81 92 GLY A CA 1
ATOM 719 C C . GLY A 1 92 ? -0.512 3.217 1.953 1.00 88.81 92 GLY A C 1
ATOM 720 O O . GLY A 1 92 ? 0.242 3.133 0.984 1.00 88.81 92 GLY A O 1
ATOM 721 N N . LYS A 1 93 ? -1.572 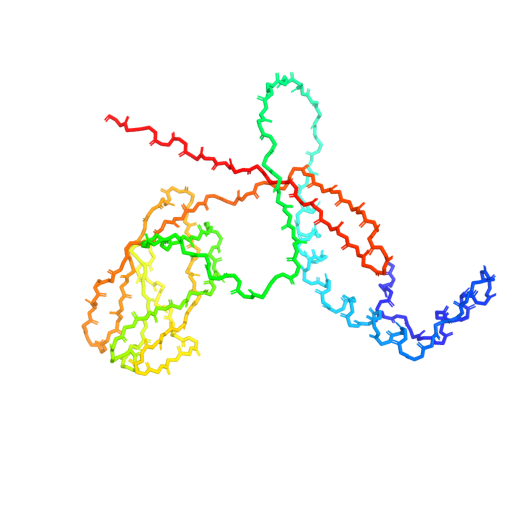2.409 2.085 1.00 87.56 93 LYS A N 1
ATOM 722 C CA . LYS A 1 93 ? -1.960 1.325 1.157 1.00 87.56 93 LYS A CA 1
ATOM 723 C C . LYS A 1 93 ? -0.944 0.189 1.036 1.00 87.56 93 LYS A C 1
ATOM 725 O O . LYS A 1 93 ? -1.136 -0.706 0.207 1.00 87.56 93 LYS A O 1
ATOM 730 N N . ARG A 1 94 ? 0.099 0.170 1.862 1.00 84.50 94 ARG A N 1
ATOM 731 C CA . ARG A 1 94 ? 0.994 -0.976 1.955 1.00 84.50 94 ARG A CA 1
ATOM 732 C C . ARG A 1 94 ? 0.243 -2.130 2.592 1.00 84.50 94 ARG A C 1
ATOM 734 O O . ARG A 1 94 ? -0.389 -1.995 3.640 1.00 84.50 94 ARG A O 1
ATOM 741 N N . LYS A 1 95 ? 0.327 -3.290 1.948 1.00 89.44 95 LYS A N 1
ATOM 742 C CA . LYS A 1 95 ? -0.197 -4.529 2.509 1.00 89.44 95 LYS A CA 1
ATOM 743 C C . LYS A 1 95 ? 0.746 -4.999 3.613 1.00 89.44 95 LYS A C 1
ATOM 745 O O . LYS A 1 95 ? 1.894 -5.342 3.338 1.00 89.44 95 LYS A O 1
ATOM 750 N N . ILE A 1 96 ? 0.242 -5.043 4.837 1.00 87.38 96 ILE A N 1
ATOM 751 C CA . ILE A 1 96 ? 0.967 -5.508 6.019 1.00 87.38 96 ILE A CA 1
ATOM 752 C C . ILE A 1 96 ? 0.431 -6.871 6.435 1.00 87.38 96 ILE A C 1
ATOM 754 O O . ILE A 1 96 ? -0.774 -7.119 6.360 1.00 87.38 96 ILE A O 1
ATOM 758 N N . THR A 1 97 ? 1.332 -7.735 6.899 1.00 89.38 97 THR A N 1
ATOM 759 C CA . THR A 1 97 ? 1.006 -9.018 7.525 1.00 89.38 97 THR A CA 1
ATOM 760 C C . THR A 1 97 ? 1.368 -8.944 9.001 1.00 89.38 97 THR A C 1
ATOM 762 O O . THR A 1 97 ? 2.534 -8.791 9.347 1.00 89.38 97 THR A O 1
ATOM 765 N N . LEU A 1 98 ? 0.372 -9.059 9.873 1.00 85.19 98 LEU A N 1
ATOM 766 C CA . LEU A 1 98 ? 0.570 -9.225 11.308 1.00 85.19 98 LEU A CA 1
ATOM 767 C C . LEU A 1 98 ? 0.632 -10.713 11.623 1.00 85.19 98 LEU A C 1
ATOM 769 O O . LEU A 1 98 ? -0.210 -11.477 11.149 1.00 85.19 98 LEU A O 1
ATOM 773 N N . MET A 1 99 ? 1.609 -11.108 12.434 1.00 83.56 99 MET A N 1
ATOM 774 C CA . MET A 1 99 ? 1.736 -12.466 12.953 1.00 83.56 99 MET A CA 1
ATOM 775 C C . MET A 1 99 ? 1.395 -12.496 14.440 1.00 83.56 99 MET A C 1
ATOM 777 O O . MET A 1 99 ? 1.728 -11.572 15.179 1.00 83.56 99 MET A O 1
ATOM 781 N N . GLY A 1 100 ? 0.713 -13.550 14.879 1.00 81.00 100 GLY A N 1
ATOM 782 C CA . GLY A 1 100 ? 0.238 -13.673 16.252 1.00 81.00 100 GLY A CA 1
ATOM 783 C C . GLY A 1 100 ? -0.523 -14.970 16.501 1.00 81.00 100 GLY A C 1
ATOM 784 O O . GLY A 1 100 ? -0.284 -15.985 15.852 1.00 81.00 100 GLY A O 1
ATOM 785 N N . SER A 1 101 ? -1.446 -14.937 17.458 1.00 78.94 101 SER A N 1
ATOM 786 C CA . SER A 1 101 ? -2.363 -16.043 17.756 1.00 78.94 101 SER A CA 1
ATOM 787 C C . SER A 1 101 ? -3.789 -15.516 17.856 1.00 78.94 101 SER A C 1
ATOM 789 O O . SER A 1 101 ? -3.974 -14.352 18.214 1.00 78.94 101 SER A O 1
ATOM 791 N N . HIS A 1 102 ? -4.777 -16.363 17.568 1.00 82.88 102 HIS A N 1
ATOM 792 C CA . HIS A 1 102 ? -6.198 -16.023 17.652 1.00 82.88 102 HIS A CA 1
ATOM 793 C C . HIS A 1 102 ? -6.606 -14.822 16.766 1.00 82.88 102 HIS A C 1
ATOM 795 O O . HIS A 1 102 ? -7.540 -14.078 17.076 1.00 82.88 102 HIS A O 1
ATOM 801 N N . LEU A 1 103 ? -5.885 -14.595 15.660 1.00 84.06 103 LEU A N 1
ATOM 802 C CA . LEU A 1 103 ? -6.120 -13.452 14.770 1.00 84.06 103 LEU A CA 1
ATOM 803 C C . LEU A 1 103 ? -7.386 -13.602 13.906 1.00 84.06 103 LEU A C 1
ATOM 805 O O . LEU A 1 103 ? -7.850 -12.630 13.308 1.00 84.06 103 LEU A O 1
ATOM 809 N N . GLU A 1 104 ? -7.998 -14.786 13.872 1.00 83.81 104 GLU A N 1
ATOM 810 C CA . GLU A 1 104 ? -9.263 -15.049 13.187 1.00 83.81 104 GLU A CA 1
ATOM 811 C C . GLU A 1 104 ? -10.453 -14.296 13.799 1.00 83.81 104 GLU A C 1
ATOM 813 O O . GLU A 1 104 ? -11.453 -14.084 13.104 1.00 83.81 104 GLU A O 1
ATOM 818 N N . PHE A 1 105 ? -10.330 -13.867 15.061 1.00 85.88 105 PHE A N 1
ATOM 819 C CA . PHE A 1 105 ? -11.348 -13.102 15.788 1.00 85.88 105 PHE A CA 1
ATOM 820 C C . PHE A 1 105 ? -11.225 -11.585 15.601 1.00 85.88 105 PHE A C 1
ATOM 822 O O . PHE A 1 105 ? -12.084 -10.842 16.071 1.00 85.88 105 PHE A O 1
ATOM 829 N N . VAL A 1 106 ? -10.178 -11.104 14.923 1.00 86.44 106 VAL A N 1
ATOM 830 C CA . VAL A 1 106 ? -10.003 -9.670 14.672 1.00 86.44 106 VAL A CA 1
ATOM 831 C C . VAL A 1 106 ? -11.033 -9.189 13.652 1.00 86.44 106 VAL A C 1
ATOM 833 O O . VAL A 1 106 ? -11.086 -9.660 12.512 1.00 86.44 106 VAL A O 1
ATOM 836 N N . GLU A 1 107 ? -11.834 -8.210 14.062 1.00 90.38 107 GLU A N 1
ATOM 837 C CA . GLU A 1 107 ? -12.884 -7.601 13.244 1.00 90.38 107 GLU A CA 1
ATOM 838 C C . GLU A 1 107 ? -12.361 -6.408 12.440 1.00 90.38 107 GLU A C 1
ATOM 840 O O . GLU A 1 107 ? -12.827 -6.147 11.330 1.00 90.38 107 GLU A O 1
ATOM 845 N N . GLY A 1 108 ? -11.371 -5.693 12.979 1.00 90.69 108 GLY A N 1
ATOM 846 C CA . GLY A 1 108 ? -10.807 -4.510 12.347 1.00 90.69 108 GLY A CA 1
ATOM 847 C C . GLY A 1 108 ? -9.439 -4.134 12.893 1.00 90.69 108 GLY A C 1
ATOM 848 O O . GLY A 1 108 ? -9.050 -4.538 13.987 1.00 90.69 108 GLY A O 1
ATOM 849 N N . VAL A 1 109 ? -8.723 -3.331 12.116 1.00 91.62 109 VAL A N 1
ATOM 850 C CA . VAL A 1 109 ? -7.443 -2.733 12.487 1.00 91.62 109 VAL A CA 1
ATOM 851 C C . VAL A 1 109 ? -7.588 -1.218 12.432 1.00 91.62 109 VAL A C 1
ATOM 853 O O . VAL A 1 109 ? -8.134 -0.682 11.468 1.00 91.62 109 VAL A O 1
ATOM 856 N N . THR A 1 110 ? -7.112 -0.524 13.459 1.00 93.00 110 THR A N 1
ATOM 857 C CA . THR A 1 110 ? -7.088 0.941 13.526 1.00 93.00 110 THR A CA 1
ATOM 858 C C . THR A 1 110 ? -5.689 1.441 13.836 1.00 93.00 110 THR A C 1
ATOM 860 O O . THR A 1 110 ? -4.841 0.723 14.364 1.00 93.00 110 THR A O 1
ATOM 863 N N . HIS A 1 111 ? -5.438 2.693 13.473 1.00 93.12 111 HIS A N 1
ATOM 864 C CA . HIS A 1 111 ? -4.174 3.381 13.702 1.00 93.12 111 HIS A CA 1
ATOM 865 C C . HIS A 1 111 ? -4.426 4.594 14.595 1.00 93.12 111 HIS A C 1
ATOM 867 O O . HIS A 1 111 ? -5.445 5.264 14.435 1.00 93.12 111 HIS A O 1
ATOM 873 N N . SER A 1 112 ? -3.521 4.895 15.531 1.00 92.50 112 SER A N 1
ATOM 874 C CA . SER A 1 112 ? -3.703 5.994 16.494 1.00 92.50 112 SER A CA 1
ATOM 875 C C . SER A 1 112 ? -3.897 7.361 15.835 1.00 92.50 112 SER A C 1
ATOM 877 O O . SER A 1 112 ? -4.635 8.183 16.369 1.00 92.50 112 SER A O 1
ATOM 879 N N . HIS A 1 113 ? -3.259 7.600 14.684 1.00 91.94 113 HIS A N 1
ATOM 880 C CA . HIS A 1 113 ? -3.411 8.844 13.920 1.00 91.94 113 HIS A CA 1
ATOM 881 C C . HIS A 1 113 ? -4.747 8.931 13.159 1.00 91.94 113 HIS A C 1
ATOM 883 O O . HIS A 1 113 ? -5.182 10.023 12.815 1.00 91.94 113 HIS A O 1
ATOM 889 N N . ALA A 1 114 ? -5.414 7.797 12.918 1.00 90.31 114 ALA A N 1
ATOM 890 C CA . ALA A 1 114 ? -6.665 7.708 12.167 1.00 90.31 114 ALA A CA 1
ATOM 891 C C . ALA A 1 114 ? -7.673 6.772 12.871 1.00 90.31 114 ALA A C 1
ATOM 893 O O . ALA A 1 114 ? -8.091 5.756 12.309 1.00 90.31 114 ALA A O 1
ATOM 894 N N . PRO A 1 115 ? -8.109 7.087 14.108 1.00 87.56 115 PRO A N 1
ATOM 895 C CA . PRO A 1 115 ? -8.939 6.182 14.907 1.00 87.56 115 PRO A CA 1
ATOM 896 C C . PRO A 1 115 ? -10.341 5.962 14.317 1.00 87.56 115 PRO A C 1
ATOM 898 O O . PRO A 1 115 ? -11.000 4.977 14.641 1.00 87.56 115 PRO A O 1
ATOM 901 N N . GLN A 1 116 ? -10.800 6.868 13.447 1.00 88.56 116 GLN A N 1
ATOM 902 C CA . GLN A 1 116 ? -12.083 6.753 12.749 1.00 88.56 116 GLN A CA 1
ATOM 903 C C . GLN A 1 116 ? -12.022 5.784 11.553 1.00 88.56 116 GLN A C 1
ATOM 905 O O . GLN A 1 116 ? -13.060 5.294 11.110 1.00 88.56 116 GLN A O 1
ATOM 910 N N . GLU A 1 117 ? -10.826 5.460 11.049 1.00 89.19 117 GLU A N 1
ATOM 911 C CA . GLU A 1 117 ? -10.637 4.552 9.916 1.00 89.19 117 GLU A CA 1
ATOM 912 C C . GLU A 1 117 ? -10.424 3.107 10.378 1.00 89.19 117 GLU A C 1
ATOM 914 O O . GLU A 1 117 ? -9.311 2.581 10.390 1.00 89.19 117 GLU A O 1
ATOM 919 N N . VAL A 1 118 ? -11.517 2.429 10.733 1.00 90.00 118 VAL A N 1
ATOM 920 C CA . VAL A 1 118 ? -11.476 0.986 11.012 1.00 90.00 118 VAL A CA 1
ATOM 921 C C . VAL A 1 118 ? -11.320 0.223 9.700 1.00 90.00 118 VAL A C 1
ATOM 923 O O . VAL A 1 118 ? -12.255 0.122 8.903 1.00 90.00 118 VAL A O 1
ATOM 926 N N . ARG A 1 119 ? -10.131 -0.336 9.472 1.00 89.69 119 ARG A N 1
ATOM 927 C CA . ARG A 1 119 ? -9.812 -1.109 8.271 1.00 89.69 119 ARG A CA 1
ATOM 928 C C . ARG A 1 119 ? -10.141 -2.588 8.500 1.00 89.69 119 ARG A C 1
ATOM 930 O O . ARG A 1 119 ? -9.569 -3.197 9.406 1.00 89.69 119 ARG A O 1
ATOM 937 N N . PRO A 1 120 ? -11.038 -3.198 7.704 1.00 91.44 120 PRO A N 1
ATOM 938 C CA . PRO A 1 120 ? -11.296 -4.624 7.810 1.00 91.44 120 PRO A CA 1
ATOM 939 C C . PRO A 1 120 ? -10.092 -5.420 7.284 1.00 91.44 120 PRO A C 1
ATOM 941 O O . PRO A 1 120 ? -9.458 -5.008 6.304 1.00 91.44 120 PRO A O 1
ATOM 944 N N . PRO A 1 121 ? -9.784 -6.582 7.874 1.00 90.06 121 PRO A N 1
ATOM 945 C CA . PRO A 1 121 ? -8.741 -7.444 7.346 1.00 90.06 121 PRO A CA 1
ATOM 946 C C . PRO A 1 121 ? -9.092 -8.003 5.964 1.00 90.06 121 PRO A C 1
ATOM 948 O O . PRO A 1 121 ? -10.222 -8.428 5.724 1.00 90.06 121 PRO A O 1
ATOM 951 N N . LYS A 1 122 ? -8.103 -8.066 5.068 1.00 90.56 122 LYS A N 1
ATOM 952 C CA . LYS A 1 122 ? -8.233 -8.676 3.734 1.00 90.56 122 LYS A CA 1
ATOM 953 C C . LYS A 1 122 ? -8.187 -10.199 3.776 1.00 90.56 122 LYS A C 1
ATOM 955 O O . LYS A 1 122 ? -8.894 -10.863 3.027 1.00 90.56 122 LYS A O 1
ATOM 960 N N . ASN A 1 123 ? -7.322 -10.746 4.621 1.00 87.69 123 ASN A N 1
ATOM 961 C CA . ASN A 1 123 ? -7.215 -12.179 4.874 1.00 87.69 123 ASN A CA 1
ATOM 962 C C . ASN A 1 123 ? -6.891 -12.382 6.351 1.00 87.69 123 ASN A C 1
ATOM 964 O O . ASN A 1 123 ? -6.129 -11.592 6.913 1.00 87.69 123 ASN A O 1
ATOM 968 N N . ARG A 1 124 ? -7.458 -13.423 6.957 1.00 85.81 124 ARG A N 1
ATOM 969 C CA . ARG A 1 124 ? -7.226 -13.781 8.353 1.00 85.81 124 ARG A CA 1
ATOM 970 C C . ARG A 1 124 ? -7.247 -15.286 8.543 1.00 85.81 124 ARG A C 1
ATOM 972 O O . ARG A 1 124 ? -8.071 -15.986 7.961 1.00 85.81 124 ARG A O 1
ATOM 979 N N . ASN A 1 125 ? -6.359 -15.763 9.396 1.00 87.81 125 ASN A N 1
ATOM 980 C CA . ASN A 1 125 ? -6.377 -17.107 9.948 1.00 87.81 125 ASN A CA 1
ATOM 981 C C . ASN A 1 125 ? -5.914 -17.041 11.410 1.00 87.81 125 ASN A C 1
ATOM 983 O O . ASN A 1 125 ? -5.704 -15.955 11.945 1.00 87.81 125 ASN A O 1
ATOM 987 N N . HIS A 1 126 ? -5.733 -18.196 12.050 1.00 78.12 126 HIS A N 1
ATOM 988 C CA . HIS A 1 126 ? -5.361 -18.239 13.464 1.00 78.12 126 HIS A CA 1
ATOM 989 C C . HIS A 1 126 ? -4.017 -17.574 13.791 1.00 78.12 126 HIS A C 1
ATOM 991 O O . HIS A 1 126 ? -3.820 -17.086 14.901 1.00 78.12 126 HIS A O 1
ATOM 997 N N . GLN A 1 127 ? -3.077 -17.549 12.844 1.00 81.44 127 GLN A N 1
ATOM 998 C CA . GLN A 1 127 ? -1.701 -17.109 13.090 1.00 81.44 127 GLN A CA 1
ATOM 999 C C . GLN A 1 127 ? -1.334 -15.798 12.398 1.00 81.44 127 GLN A C 1
ATOM 1001 O O . GLN A 1 127 ? -0.329 -15.181 12.741 1.00 81.44 127 GLN A O 1
ATOM 1006 N N . SER A 1 128 ? -2.118 -15.372 11.410 1.00 84.19 128 SER A N 1
ATOM 1007 C CA . SER A 1 128 ? -1.776 -14.244 10.553 1.00 84.19 128 SER A CA 1
ATOM 1008 C C . SER A 1 128 ? -3.001 -13.456 10.110 1.00 84.19 128 SER A C 1
ATOM 1010 O O . SER A 1 128 ? -4.083 -14.001 9.873 1.00 84.19 128 SER A O 1
ATOM 1012 N N . LEU A 1 129 ? -2.795 -12.153 9.962 1.00 86.69 129 LEU A N 1
ATOM 1013 C CA . LEU A 1 129 ? -3.784 -11.190 9.508 1.00 86.69 129 LEU A CA 1
ATOM 1014 C C . LEU A 1 129 ? -3.143 -10.280 8.472 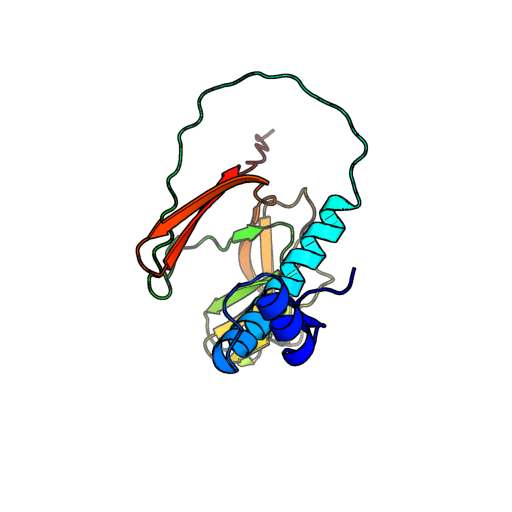1.00 86.69 129 LEU A C 1
ATOM 1016 O O . LEU A 1 129 ? -2.048 -9.782 8.704 1.00 86.69 129 LEU A O 1
ATOM 1020 N N . THR A 1 130 ? -3.820 -10.013 7.359 1.00 91.06 130 THR A N 1
ATOM 1021 C CA . THR A 1 130 ? -3.337 -9.038 6.371 1.00 91.06 130 THR A CA 1
ATOM 1022 C C . THR A 1 130 ? -4.318 -7.899 6.182 1.00 91.06 130 THR A C 1
ATOM 1024 O O . THR A 1 130 ? -5.529 -8.124 6.131 1.00 91.06 130 THR A O 1
ATOM 1027 N N . TYR A 1 131 ? -3.805 -6.680 6.061 1.00 90.75 131 TYR A N 1
ATOM 1028 C CA . TYR A 1 131 ? -4.601 -5.474 5.843 1.00 90.75 131 TYR A CA 1
ATOM 1029 C C . TYR A 1 131 ? -3.779 -4.414 5.096 1.00 90.75 131 TYR A C 1
ATOM 1031 O O . TYR A 1 131 ? -2.559 -4.538 5.003 1.00 90.75 131 TYR A O 1
ATOM 1039 N N . ASP A 1 132 ? -4.451 -3.401 4.549 1.00 91.38 132 ASP A N 1
ATOM 1040 C CA . ASP A 1 132 ? -3.780 -2.225 3.987 1.00 91.38 132 ASP A CA 1
ATOM 1041 C C . ASP A 1 132 ? -3.756 -1.102 5.017 1.00 91.38 132 ASP A C 1
ATOM 1043 O O . ASP A 1 132 ? -4.776 -0.819 5.656 1.00 91.38 132 ASP A O 1
ATOM 1047 N N . THR A 1 133 ? -2.624 -0.425 5.123 1.00 89.94 133 THR A N 1
ATOM 1048 C CA . THR A 1 133 ? -2.470 0.764 5.959 1.00 89.94 133 THR A CA 1
ATOM 1049 C C . THR A 1 133 ? -3.315 1.953 5.490 1.00 89.94 133 THR A C 1
ATOM 1051 O O . THR A 1 133 ? -3.540 2.133 4.284 1.00 89.94 133 THR A O 1
ATOM 1054 N N . PRO A 1 134 ? -3.800 2.782 6.432 1.00 92.44 134 PRO A N 1
ATOM 1055 C CA . PRO A 1 134 ? -4.389 4.075 6.108 1.00 92.44 134 PRO A CA 1
ATOM 1056 C C . PRO A 1 134 ? -3.314 5.059 5.629 1.00 92.44 134 PRO A C 1
ATOM 1058 O O . PRO A 1 134 ? -2.124 4.862 5.866 1.00 92.44 134 PRO A O 1
ATOM 1061 N N . ALA A 1 135 ? -3.747 6.117 4.946 1.00 92.12 135 ALA A N 1
ATOM 1062 C CA . ALA A 1 135 ? -2.869 7.240 4.650 1.00 92.12 135 ALA A CA 1
ATOM 1063 C C . ALA A 1 135 ? -2.704 8.101 5.910 1.00 92.12 135 ALA A C 1
ATOM 1065 O O . ALA A 1 135 ? -3.672 8.314 6.642 1.00 92.12 135 ALA A O 1
ATOM 1066 N N . ALA A 1 136 ? -1.499 8.610 6.126 1.00 89.06 136 ALA A N 1
ATOM 1067 C CA . ALA A 1 136 ? -1.155 9.482 7.235 1.00 89.06 136 ALA A CA 1
ATOM 1068 C C . ALA A 1 136 ? -0.896 10.914 6.742 1.00 89.06 136 ALA A C 1
ATOM 1070 O O . ALA A 1 136 ? -0.460 11.148 5.613 1.00 89.06 136 ALA A O 1
ATOM 1071 N N . GLU A 1 137 ? -1.180 11.894 7.597 1.00 87.81 137 GLU A N 1
ATOM 1072 C CA . GLU A 1 137 ? -0.862 13.296 7.322 1.00 87.81 137 GLU A CA 1
ATOM 1073 C C . GLU A 1 137 ? 0.645 13.556 7.440 1.00 87.81 137 GLU A C 1
ATOM 1075 O O . GLU A 1 137 ? 1.350 12.841 8.148 1.00 87.81 137 GLU A O 1
ATOM 1080 N N . LYS A 1 138 ? 1.140 14.616 6.786 1.00 80.50 138 LYS A N 1
ATOM 1081 C CA . LYS A 1 138 ? 2.581 14.924 6.680 1.00 80.50 138 LYS A CA 1
ATOM 1082 C C . LYS A 1 138 ? 3.318 15.087 8.011 1.00 80.50 138 LYS A C 1
ATOM 1084 O O . LYS A 1 138 ? 4.534 14.916 8.041 1.00 80.50 138 LYS A O 1
ATOM 1089 N N . ASP A 1 139 ? 2.591 15.379 9.081 1.00 84.06 139 ASP A N 1
ATOM 1090 C CA . ASP A 1 139 ? 3.152 15.606 10.413 1.00 84.06 139 ASP A CA 1
ATOM 1091 C C . ASP A 1 139 ? 3.214 14.320 11.261 1.00 84.06 139 ASP A C 1
ATOM 1093 O O . ASP A 1 139 ? 3.715 14.329 12.387 1.00 84.06 139 ASP A O 1
ATOM 1097 N N . ILE A 1 140 ? 2.723 13.192 10.736 1.00 84.12 140 ILE A N 1
ATOM 1098 C CA . ILE A 1 140 ? 2.720 11.902 11.426 1.00 84.12 140 ILE A CA 1
ATOM 1099 C C . ILE A 1 140 ? 4.000 11.139 11.099 1.00 84.12 140 ILE A C 1
ATOM 1101 O O . ILE A 1 140 ? 4.197 10.667 9.984 1.00 84.12 140 ILE A O 1
ATOM 1105 N N . SER A 1 141 ? 4.847 10.959 12.110 1.00 82.88 141 SER A N 1
ATOM 1106 C CA . SER A 1 141 ? 6.038 10.109 12.022 1.00 82.88 141 SER A CA 1
ATOM 1107 C C . SER A 1 141 ? 5.798 8.699 12.555 1.00 82.88 141 SER A C 1
ATOM 1109 O O . SER A 1 141 ? 6.384 7.741 12.061 1.00 82.88 141 SER A O 1
ATOM 1111 N N . THR A 1 142 ? 4.933 8.543 13.561 1.00 87.88 142 THR A N 1
ATOM 1112 C CA . THR A 1 142 ? 4.681 7.261 14.230 1.00 87.88 142 THR A CA 1
ATOM 1113 C C . THR A 1 142 ? 3.209 7.096 14.587 1.00 87.88 142 THR A C 1
ATOM 1115 O O . THR A 1 142 ? 2.505 8.057 14.896 1.00 87.88 142 THR A O 1
ATOM 1118 N N . SER A 1 143 ? 2.729 5.856 14.538 1.00 90.06 143 SER A N 1
ATOM 1119 C CA . SER A 1 143 ? 1.347 5.501 14.840 1.00 90.06 143 SER A CA 1
ATOM 1120 C C . SER A 1 143 ? 1.254 4.124 15.479 1.00 90.06 143 SER A C 1
ATOM 1122 O O . SER A 1 143 ? 1.774 3.152 14.941 1.00 90.06 143 SER A O 1
ATOM 1124 N N . THR A 1 144 ? 0.531 4.006 16.588 1.00 89.38 144 THR A N 1
ATOM 1125 C CA . THR A 1 144 ? 0.274 2.708 17.222 1.00 89.38 144 THR A CA 1
ATOM 1126 C C . THR A 1 144 ? -0.850 1.980 16.495 1.00 89.38 144 THR A C 1
ATOM 1128 O O . THR A 1 144 ? -1.921 2.549 16.266 1.00 89.38 144 THR A O 1
ATOM 1131 N N . VAL A 1 145 ? -0.616 0.713 16.154 1.00 90.81 145 VAL A N 1
ATOM 1132 C CA . VAL A 1 145 ? -1.626 -0.180 15.579 1.00 90.81 145 VAL A CA 1
ATOM 1133 C C . VAL A 1 145 ? -2.461 -0.798 16.694 1.00 90.81 145 VAL A C 1
ATOM 1135 O O . VAL A 1 145 ? -1.924 -1.334 17.667 1.00 90.81 145 VAL A O 1
ATOM 1138 N N . PHE A 1 146 ? -3.775 -0.774 16.514 1.00 89.44 146 PHE A N 1
ATOM 1139 C CA . PHE A 1 146 ? -4.741 -1.389 17.407 1.00 89.44 146 PHE A CA 1
ATOM 1140 C C . PHE A 1 146 ? -5.585 -2.430 16.669 1.00 89.44 146 PHE A C 1
ATOM 1142 O O . PHE A 1 146 ? -6.044 -2.204 15.549 1.00 89.44 146 PHE A O 1
ATOM 1149 N N . LEU A 1 147 ? -5.819 -3.568 17.318 1.00 90.25 147 LEU A N 1
ATOM 1150 C CA . LEU A 1 147 ? -6.723 -4.612 16.850 1.00 90.25 147 LEU A CA 1
ATOM 1151 C C . LEU A 1 147 ? -8.055 -4.483 17.569 1.00 90.25 147 LEU A C 1
ATOM 1153 O O . LEU A 1 147 ? -8.109 -4.508 18.797 1.00 90.25 147 LEU A O 1
ATOM 1157 N N . LYS A 1 148 ? -9.133 -4.391 16.801 1.00 89.38 148 LYS A N 1
ATOM 1158 C CA . LYS A 1 148 ? -10.493 -4.416 17.320 1.00 89.38 148 LYS A CA 1
ATOM 1159 C C . LYS A 1 148 ? -11.009 -5.851 17.317 1.00 89.38 148 LYS A C 1
ATOM 1161 O O . LYS A 1 148 ? -11.090 -6.482 16.261 1.00 89.38 148 LYS A O 1
ATOM 1166 N N . VAL A 1 149 ? -11.353 -6.350 18.499 1.00 87.38 149 VAL A N 1
ATOM 1167 C CA . VAL A 1 149 ? -11.876 -7.701 18.725 1.00 87.38 149 VAL A CA 1
ATOM 1168 C C . VAL A 1 149 ? -13.160 -7.558 19.535 1.00 87.38 149 VAL A C 1
ATOM 1170 O O . VAL A 1 149 ? -13.118 -7.255 20.727 1.00 87.38 149 VAL A O 1
ATOM 1173 N N . ALA A 1 150 ? -14.311 -7.736 18.885 1.00 84.19 150 ALA A N 1
ATOM 1174 C CA . ALA A 1 150 ? -15.621 -7.443 19.462 1.00 84.19 150 ALA A CA 1
ATOM 1175 C C . ALA A 1 150 ? -15.682 -6.020 20.074 1.00 84.19 150 ALA A C 1
ATOM 1177 O O . ALA A 1 150 ? -15.486 -5.021 19.376 1.00 84.19 150 ALA A O 1
ATOM 1178 N N . ASN A 1 151 ? -15.936 -5.918 21.383 1.00 79.94 151 ASN A N 1
ATOM 1179 C CA . ASN A 1 151 ? -16.016 -4.645 22.108 1.00 79.94 151 ASN A CA 1
ATOM 1180 C C . ASN A 1 151 ? -14.673 -4.178 22.690 1.00 79.94 151 ASN A C 1
ATOM 1182 O O . ASN A 1 151 ? -14.622 -3.114 23.303 1.00 79.94 151 ASN A O 1
ATOM 1186 N N . GLU A 1 152 ? -13.599 -4.943 22.494 1.00 82.62 152 GLU A N 1
ATOM 1187 C CA . GLU A 1 152 ? -12.273 -4.647 23.029 1.00 82.62 152 GLU A CA 1
ATOM 1188 C C . GLU A 1 152 ? -11.326 -4.160 21.931 1.00 82.62 152 GLU A C 1
ATOM 1190 O O . GLU A 1 152 ? -11.455 -4.495 20.749 1.00 82.62 152 GLU A O 1
ATOM 1195 N N . THR A 1 153 ? -10.355 -3.341 22.328 1.00 86.88 153 THR A N 1
ATOM 1196 C CA . THR A 1 153 ? -9.318 -2.818 21.433 1.00 86.88 153 THR A CA 1
ATOM 1197 C C . THR A 1 153 ? -7.945 -3.073 22.045 1.00 86.88 153 THR A C 1
ATOM 1199 O O . THR A 1 153 ? -7.661 -2.616 23.149 1.00 86.88 153 THR A O 1
ATOM 1202 N N . LEU A 1 154 ? -7.091 -3.810 21.336 1.00 84.75 154 LEU A N 1
ATOM 1203 C CA . LEU A 1 154 ? -5.784 -4.262 21.815 1.00 84.75 154 LEU A CA 1
ATOM 1204 C C . LEU A 1 154 ? -4.659 -3.533 21.081 1.00 84.75 154 LEU A C 1
ATOM 1206 O O . LEU A 1 154 ? -4.599 -3.565 19.854 1.00 84.75 154 LEU A O 1
ATOM 1210 N N . ALA A 1 155 ? -3.748 -2.903 21.822 1.00 86.81 155 ALA A N 1
ATOM 1211 C CA . ALA A 1 155 ? -2.539 -2.317 21.247 1.00 86.81 155 ALA A CA 1
ATOM 1212 C C . ALA A 1 155 ? -1.577 -3.420 20.782 1.00 86.81 155 ALA A C 1
ATOM 1214 O O . ALA A 1 155 ? -1.411 -4.425 21.470 1.00 86.81 155 ALA A O 1
ATOM 1215 N N . CYS A 1 156 ? -0.946 -3.230 19.624 1.00 80.69 156 CYS A N 1
ATOM 1216 C CA . CYS A 1 156 ? 0.007 -4.185 19.058 1.00 80.69 156 CYS A CA 1
ATOM 1217 C C . CYS A 1 156 ? 1.413 -3.607 18.976 1.00 80.69 156 CYS A C 1
ATOM 1219 O O . CYS A 1 156 ? 2.226 -3.830 19.868 1.00 80.69 156 CYS A O 1
ATOM 1221 N N . LEU A 1 157 ? 1.705 -2.890 17.893 1.00 80.25 157 LEU A N 1
ATOM 1222 C CA . LEU A 1 157 ? 3.040 -2.402 17.578 1.00 80.25 157 LEU A CA 1
ATOM 1223 C C . LEU A 1 157 ? 2.954 -0.957 17.078 1.00 80.25 157 LEU A C 1
ATOM 1225 O O . LEU A 1 157 ? 1.966 -0.602 16.422 1.00 80.25 157 LEU A O 1
ATOM 1229 N N . PRO A 1 158 ? 3.958 -0.120 17.380 1.00 85.19 158 PRO A N 1
ATOM 1230 C CA . PRO A 1 158 ? 4.127 1.148 16.694 1.00 85.19 158 PRO A CA 1
ATOM 1231 C C . PRO A 1 158 ? 4.537 0.902 15.237 1.00 85.19 158 PRO A C 1
ATOM 1233 O O . PRO A 1 158 ? 5.227 -0.065 14.918 1.00 85.19 158 PRO A O 1
ATOM 1236 N N . MET A 1 159 ? 4.098 1.793 14.360 1.00 84.94 159 MET A N 1
ATOM 1237 C CA . MET A 1 159 ? 4.419 1.809 12.942 1.00 84.94 159 MET A CA 1
ATOM 1238 C C . MET A 1 159 ? 4.951 3.187 12.566 1.00 84.94 159 MET A C 1
ATOM 1240 O O . MET A 1 159 ? 4.356 4.198 12.946 1.00 84.94 159 MET A O 1
ATOM 1244 N N . THR A 1 160 ? 6.048 3.224 11.819 1.00 88.19 160 THR A N 1
ATOM 1245 C CA . THR A 1 160 ? 6.696 4.470 11.392 1.00 88.19 160 THR A CA 1
ATOM 1246 C C . THR A 1 160 ? 6.247 4.834 9.981 1.00 88.19 160 THR A C 1
ATOM 1248 O O . THR A 1 160 ? 6.281 3.992 9.085 1.00 88.19 160 THR A O 1
ATOM 1251 N N . TYR A 1 161 ? 5.833 6.084 9.780 1.00 86.50 161 TYR A N 1
ATOM 1252 C CA . TYR A 1 161 ? 5.464 6.621 8.474 1.00 86.50 161 TYR A CA 1
ATOM 1253 C C . TYR A 1 161 ? 6.551 7.575 7.980 1.00 86.50 161 TYR A C 1
ATOM 1255 O O . TYR A 1 161 ? 6.948 8.509 8.677 1.00 86.50 161 TYR A O 1
ATOM 1263 N N . TYR A 1 162 ? 7.027 7.334 6.764 1.00 84.06 162 TYR A N 1
ATOM 1264 C CA . TYR A 1 162 ? 8.016 8.157 6.083 1.00 84.06 162 TYR A CA 1
ATOM 1265 C C . TYR A 1 162 ? 7.359 8.985 4.979 1.00 84.06 162 TYR A C 1
ATOM 1267 O O . TYR A 1 162 ? 6.393 8.537 4.359 1.00 84.06 162 TYR A O 1
ATOM 1275 N N . PRO A 1 163 ? 7.876 10.183 4.674 1.00 83.12 163 PRO A N 1
ATOM 1276 C CA . PRO A 1 163 ? 7.437 10.901 3.488 1.00 83.12 163 PRO A CA 1
ATOM 1277 C C . PRO A 1 163 ? 7.766 10.106 2.225 1.00 83.12 163 PRO A C 1
ATOM 1279 O O . PRO A 1 163 ? 8.688 9.284 2.205 1.00 83.12 163 PRO A O 1
ATOM 1282 N N . GLU A 1 164 ? 6.998 10.353 1.168 1.00 81.56 164 GLU A N 1
ATOM 1283 C CA . GLU A 1 164 ? 7.227 9.720 -0.121 1.00 81.56 164 GLU A CA 1
ATOM 1284 C C . GLU A 1 164 ? 8.664 9.972 -0.600 1.00 81.56 164 GLU A C 1
ATOM 1286 O O . GLU A 1 164 ? 9.156 11.103 -0.520 1.00 81.56 164 GLU A O 1
ATOM 1291 N N . PRO A 1 165 ? 9.346 8.940 -1.123 1.00 77.88 165 PRO A N 1
ATOM 1292 C CA . PRO A 1 165 ? 10.637 9.140 -1.748 1.00 77.88 165 PRO A CA 1
ATOM 1293 C C . PRO A 1 165 ? 10.445 9.957 -3.027 1.00 77.88 165 PRO A C 1
ATOM 1295 O O . PRO A 1 165 ? 9.522 9.713 -3.810 1.00 77.88 165 PRO A O 1
ATOM 1298 N N . GLU A 1 166 ? 11.340 10.909 -3.269 1.00 78.94 166 GLU A N 1
ATOM 1299 C CA . GLU A 1 166 ? 11.345 11.649 -4.525 1.00 78.94 166 GLU A CA 1
ATOM 1300 C C . GLU A 1 166 ? 12.130 10.879 -5.581 1.00 78.94 166 GLU A C 1
ATOM 1302 O O . GLU A 1 166 ? 13.301 10.544 -5.401 1.00 78.94 166 GLU A O 1
ATOM 1307 N N . PHE A 1 167 ? 11.485 10.617 -6.714 1.00 80.50 167 PHE A N 1
ATOM 1308 C CA . PHE A 1 167 ? 12.132 10.023 -7.876 1.00 80.50 167 PHE A CA 1
ATOM 1309 C C . PHE A 1 167 ? 12.984 11.082 -8.573 1.00 80.50 167 PHE A C 1
ATOM 1311 O O . PHE A 1 167 ? 12.452 12.000 -9.196 1.00 80.50 167 PHE A O 1
ATOM 1318 N N . THR A 1 168 ? 14.305 10.958 -8.482 1.00 79.81 168 THR A N 1
ATOM 1319 C CA . THR A 1 168 ? 15.227 11.965 -9.025 1.00 79.81 168 THR A CA 1
ATOM 1320 C C . THR A 1 168 ? 15.704 11.611 -10.424 1.00 79.81 168 THR A C 1
ATOM 1322 O O . THR A 1 168 ? 15.856 12.493 -11.270 1.00 79.81 168 THR A O 1
ATOM 1325 N N . SER A 1 169 ? 15.918 10.326 -10.710 1.00 79.38 169 SER A N 1
ATOM 1326 C CA . SER A 1 169 ? 16.266 9.871 -12.053 1.00 79.38 169 SER A CA 1
ATOM 1327 C C . SER A 1 169 ? 16.036 8.371 -12.230 1.00 79.38 169 SER A C 1
ATOM 1329 O O . SER A 1 169 ? 15.743 7.641 -11.283 1.00 79.38 169 SER A O 1
ATOM 1331 N N . PHE A 1 170 ? 16.184 7.889 -13.461 1.00 84.44 170 PHE A N 1
ATOM 1332 C CA . PHE A 1 170 ? 16.310 6.464 -13.726 1.00 84.44 170 PHE A CA 1
ATOM 1333 C C . PHE A 1 170 ? 17.309 6.228 -14.857 1.00 84.44 170 PHE A C 1
ATOM 1335 O O . PHE A 1 170 ? 17.502 7.072 -15.733 1.00 84.44 170 PHE A O 1
ATOM 1342 N N . THR A 1 171 ? 17.922 5.051 -14.860 1.00 79.06 171 THR A N 1
ATOM 1343 C CA . THR A 1 171 ? 18.736 4.563 -15.974 1.00 79.06 171 THR A CA 1
ATOM 1344 C C . THR A 1 171 ? 18.257 3.178 -16.383 1.00 79.06 171 THR A C 1
ATOM 1346 O O . THR A 1 171 ? 17.720 2.428 -15.570 1.00 79.06 171 THR A O 1
ATOM 1349 N N . SER A 1 172 ? 18.412 2.841 -17.663 1.00 81.19 172 SER A N 1
ATOM 1350 C CA . SER A 1 172 ? 18.058 1.518 -18.182 1.00 81.19 172 SER A CA 1
ATOM 1351 C C . SER A 1 172 ? 19.232 0.937 -18.950 1.00 81.19 172 SER A C 1
ATOM 1353 O O . SER A 1 172 ? 19.859 1.634 -19.748 1.00 81.19 172 SER A O 1
ATOM 1355 N N . THR A 1 173 ? 19.545 -0.328 -18.690 1.00 88.94 173 THR A N 1
ATOM 1356 C CA . THR A 1 173 ? 20.617 -1.056 -19.372 1.00 88.94 173 THR A CA 1
ATOM 1357 C C . THR A 1 173 ? 20.069 -2.384 -19.867 1.00 88.94 173 THR A C 1
ATOM 1359 O O . THR A 1 173 ? 19.430 -3.115 -19.111 1.00 88.94 173 THR A O 1
ATOM 1362 N N . ARG A 1 174 ? 20.298 -2.699 -21.144 1.00 82.81 174 ARG A N 1
ATOM 1363 C CA . ARG A 1 174 ? 19.948 -4.010 -21.695 1.00 82.81 174 ARG A CA 1
ATOM 1364 C C . ARG A 1 174 ? 20.963 -5.043 -21.203 1.00 82.81 174 ARG A C 1
ATOM 1366 O O . ARG A 1 174 ? 22.151 -4.904 -21.488 1.00 82.81 174 ARG A O 1
ATOM 1373 N N . THR A 1 175 ? 20.484 -6.082 -20.530 1.00 87.12 175 THR A N 1
ATOM 1374 C CA . THR A 1 175 ? 21.290 -7.194 -20.017 1.00 87.12 175 THR A CA 1
ATOM 1375 C C . THR A 1 175 ? 20.814 -8.479 -20.693 1.00 87.12 175 THR A C 1
ATOM 1377 O O . THR A 1 175 ? 19.873 -9.119 -20.241 1.00 87.12 175 THR A O 1
ATOM 1380 N N . GLY A 1 176 ? 21.424 -8.839 -21.828 1.00 86.19 176 GLY A N 1
ATOM 1381 C CA . GLY A 1 176 ? 20.980 -9.986 -22.633 1.00 86.19 176 GLY A CA 1
ATOM 1382 C C . GLY A 1 176 ? 19.590 -9.768 -23.249 1.00 86.19 176 GLY A C 1
ATOM 1383 O O . GLY A 1 176 ? 19.410 -8.855 -24.069 1.00 86.19 176 GLY A O 1
ATOM 1384 N N . ASP A 1 177 ? 18.631 -10.608 -22.856 1.00 86.94 177 ASP A N 1
ATOM 1385 C CA . ASP A 1 177 ? 17.215 -10.505 -23.242 1.00 86.94 177 ASP A CA 1
ATOM 1386 C C . ASP A 1 177 ? 16.376 -9.675 -22.250 1.00 86.94 177 ASP A C 1
ATOM 1388 O O . ASP A 1 177 ? 15.237 -9.330 -22.561 1.00 86.94 177 ASP A O 1
ATOM 1392 N N . ASP A 1 178 ? 16.964 -9.266 -21.120 1.00 73.44 178 ASP A N 1
ATOM 1393 C CA . ASP A 1 178 ? 16.299 -8.489 -20.075 1.00 73.44 178 ASP A CA 1
ATOM 1394 C C . ASP A 1 178 ? 16.692 -7.002 -20.101 1.00 73.44 178 ASP A C 1
ATOM 1396 O O . ASP A 1 178 ? 17.697 -6.582 -20.691 1.00 73.44 178 ASP A O 1
ATOM 1400 N N . VAL A 1 179 ? 15.891 -6.177 -19.423 1.00 75.69 179 VAL A N 1
ATOM 1401 C CA . VAL A 1 179 ? 16.180 -4.758 -19.180 1.00 75.69 179 VAL A CA 1
ATOM 1402 C C . VAL A 1 179 ? 16.311 -4.538 -17.681 1.00 75.69 179 VAL A C 1
ATOM 1404 O O . VAL A 1 179 ? 15.343 -4.688 -16.940 1.00 75.69 179 VAL A O 1
ATOM 1407 N N . ARG A 1 180 ? 17.499 -4.120 -17.236 1.00 79.38 180 ARG A N 1
ATOM 1408 C CA . ARG A 1 180 ? 17.709 -3.643 -15.869 1.00 79.38 180 ARG A CA 1
ATOM 1409 C C . ARG A 1 180 ? 17.359 -2.162 -15.805 1.00 79.38 180 ARG A C 1
ATOM 1411 O O . ARG A 1 180 ? 17.978 -1.357 -16.503 1.00 79.38 180 ARG A O 1
ATOM 1418 N N . ILE A 1 181 ? 16.396 -1.809 -14.960 1.00 75.31 181 ILE A N 1
ATOM 1419 C CA . ILE A 1 181 ? 16.047 -0.421 -14.647 1.00 75.31 181 ILE A CA 1
ATOM 1420 C C . ILE A 1 181 ? 16.598 -0.105 -13.259 1.00 75.31 181 ILE A C 1
ATOM 1422 O O . ILE A 1 181 ? 16.285 -0.798 -12.295 1.00 75.31 181 ILE A O 1
ATOM 1426 N N . THR A 1 182 ? 17.403 0.946 -13.160 1.00 76.62 182 THR A N 1
ATOM 1427 C CA . THR A 1 182 ? 17.874 1.485 -11.884 1.00 76.62 182 THR A CA 1
ATOM 1428 C C . THR A 1 182 ? 17.164 2.803 -11.642 1.00 76.62 182 THR A C 1
ATOM 1430 O O . THR A 1 182 ? 17.308 3.731 -12.437 1.00 76.62 182 THR A O 1
ATOM 1433 N N . ILE A 1 183 ? 16.406 2.888 -10.555 1.00 77.62 183 ILE A N 1
ATOM 1434 C CA . ILE A 1 183 ? 15.690 4.097 -10.151 1.00 77.62 183 ILE A CA 1
ATOM 1435 C C . ILE A 1 183 ? 16.494 4.770 -9.042 1.00 77.62 183 ILE A C 1
ATOM 1437 O O . ILE A 1 183 ? 16.864 4.122 -8.067 1.00 77.62 183 ILE A O 1
ATOM 1441 N N . GLN A 1 184 ? 16.770 6.060 -9.202 1.00 73.69 184 GLN A N 1
ATOM 1442 C CA . GLN A 1 184 ? 17.364 6.887 -8.163 1.00 73.69 184 GLN A CA 1
ATOM 1443 C C . GLN A 1 184 ? 16.250 7.561 -7.372 1.00 73.69 184 GLN A C 1
ATOM 1445 O O . GLN A 1 184 ? 15.378 8.228 -7.938 1.00 73.69 184 GLN A O 1
ATOM 1450 N N . VAL A 1 185 ? 16.297 7.367 -6.058 1.00 73.50 185 VAL A N 1
ATOM 1451 C CA . VAL A 1 185 ? 15.352 7.946 -5.110 1.00 73.50 185 VAL A CA 1
ATOM 1452 C C . VAL A 1 185 ? 16.103 8.803 -4.102 1.00 73.50 185 VAL A C 1
ATOM 1454 O O . VAL A 1 185 ? 17.169 8.424 -3.624 1.00 73.50 185 VAL A O 1
ATOM 1457 N N . MET A 1 186 ? 15.552 9.969 -3.790 1.00 70.50 186 MET A N 1
ATOM 1458 C CA . MET A 1 186 ? 15.994 10.797 -2.678 1.00 70.50 186 MET A CA 1
ATOM 1459 C C . MET A 1 186 ? 15.021 10.589 -1.522 1.00 70.50 186 MET A C 1
ATOM 1461 O O . MET A 1 186 ? 13.834 10.904 -1.624 1.00 70.50 186 MET A O 1
ATOM 1465 N N . HIS A 1 187 ? 15.525 10.043 -0.419 1.00 65.81 187 HIS A N 1
ATOM 1466 C CA . HIS A 1 187 ? 14.766 9.968 0.821 1.00 65.81 187 HIS A CA 1
ATOM 1467 C C . HIS A 1 187 ? 14.762 11.347 1.477 1.00 65.81 187 HIS A C 1
ATOM 1469 O O . HIS A 1 187 ? 15.806 11.858 1.883 1.00 65.81 187 HIS A O 1
ATOM 1475 N N . ILE A 1 188 ? 13.583 11.955 1.590 1.00 60.31 188 ILE A N 1
ATOM 1476 C CA . ILE A 1 188 ? 13.419 13.175 2.374 1.00 60.31 188 ILE A CA 1
ATOM 1477 C C . ILE A 1 188 ? 13.357 12.752 3.839 1.00 60.31 188 ILE A C 1
ATOM 1479 O O . ILE A 1 188 ? 12.306 12.386 4.352 1.00 60.31 188 ILE A O 1
ATOM 1483 N N . PHE A 1 189 ? 14.482 12.771 4.543 1.00 52.59 189 PHE A N 1
ATOM 1484 C CA . PHE A 1 189 ? 14.435 12.616 5.991 1.00 52.59 189 PHE A CA 1
ATOM 1485 C C . PHE A 1 189 ? 13.927 13.926 6.593 1.00 52.59 189 PHE A C 1
ATOM 1487 O O . PHE A 1 189 ? 14.611 14.947 6.560 1.00 52.59 189 PHE A O 1
ATOM 1494 N N . SER A 1 190 ? 12.707 13.909 7.132 1.00 42.03 190 SER A N 1
ATOM 1495 C CA . SER A 1 190 ? 12.215 15.008 7.959 1.00 42.03 190 SER A CA 1
ATOM 1496 C C . SER A 1 190 ? 13.034 15.019 9.248 1.00 42.03 190 SER A C 1
ATOM 1498 O O . SER A 1 190 ? 12.793 14.230 10.160 1.00 42.03 190 SER A O 1
ATOM 1500 N N . THR A 1 191 ? 14.050 15.879 9.321 1.00 37.75 191 THR A N 1
ATOM 1501 C CA . THR A 1 191 ? 14.768 16.149 10.567 1.00 37.75 191 THR A CA 1
ATOM 1502 C C . THR A 1 191 ? 13.857 16.959 11.483 1.00 37.75 191 THR A C 1
ATOM 1504 O O . THR A 1 191 ? 14.010 18.173 11.609 1.00 37.75 191 THR A O 1
ATOM 1507 N N . HIS A 1 192 ? 12.897 16.308 12.136 1.00 40.12 192 HIS A N 1
ATOM 1508 C CA . HIS A 1 192 ? 12.305 16.881 13.339 1.00 40.12 192 HIS A CA 1
ATOM 1509 C C . HIS A 1 192 ? 13.268 16.630 14.497 1.00 40.12 192 HIS A C 1
ATOM 1511 O O . HIS A 1 192 ? 13.178 15.651 15.235 1.00 40.12 192 HIS A O 1
ATOM 1517 N N . GLY A 1 193 ? 14.253 17.528 14.579 1.00 31.83 193 GLY A N 1
ATOM 1518 C CA . GLY A 1 193 ? 15.072 17.721 15.761 1.00 31.83 193 GLY A CA 1
ATOM 1519 C C . GLY A 1 193 ? 14.183 18.056 16.955 1.00 31.83 193 GLY A C 1
ATOM 1520 O O . GLY A 1 193 ? 13.250 18.853 16.857 1.00 31.83 193 GLY A O 1
ATOM 1521 N N . GLN A 1 194 ? 14.484 17.381 18.055 1.00 31.92 194 GLN A N 1
ATOM 1522 C CA . GLN A 1 194 ? 13.918 17.566 19.382 1.00 31.92 194 GLN A CA 1
ATOM 1523 C C . GLN A 1 194 ? 14.004 19.034 19.836 1.00 31.92 194 GLN A C 1
ATOM 1525 O O . GLN A 1 194 ? 14.954 19.743 19.499 1.00 31.92 194 GLN A O 1
ATOM 1530 N N . ILE A 1 195 ? 12.995 19.446 20.605 1.00 33.28 195 ILE A N 1
ATOM 1531 C CA . ILE A 1 195 ? 12.976 20.665 21.428 1.00 33.28 195 ILE A CA 1
ATOM 1532 C C . ILE A 1 195 ? 13.907 20.468 22.628 1.00 33.28 195 ILE A C 1
ATOM 1534 O O . ILE A 1 195 ? 13.887 19.342 23.179 1.00 33.28 195 ILE A O 1
#

Organism: Perca fluviatilis (NCBI:txid8168)

Sequence (195 aa):
MKRIAEIPMSEMNTLCTKLGVKCFKDKEYQFLHEYCTAMKPLTAALDILQAQSPTSVPTTSASQGEMDFFTFEAEPEETYSAENEVMDYLSGKRKITLMGSHLEFVEGVTHSHAPQEVRPPKNRNHQSLTYDTPAAEKDISTSTVFLKVANETLACLPMTYYPEPEFTSFTSTRTGDDVRITIQVMHIFSTHGQI